Protein AF-A0A4P6FTS7-F1 (afdb_monomer)

Mean predicted aligned error: 6.46 Å

Radius of gyration: 21.35 Å; Cα contacts (8 Å, |Δi|>4): 551; chains: 1; bounding box: 48×59×61 Å

Secondary structure (DSSP, 8-state):
--TTHHHHHTTTTS-PPPPSSSHHHHHHTT---S-EEEEE-SSHHHHHHHHHHHHTT---SEEEEEE-S-S-HHHHHHHHHHHHHHGGGT--EEEEE---SS-S-SSHHHHHHHHT---GGGGTS-HHHIIIIIHHHHHHHH-B--BTTBPPB---HHHHHHHHTT--EEEEE---SSTTGGG----SB-SSEEEE-HHHHTT--HHHHHHHHHHTTPPPPPP---TT-TT--HHHHHHHHHH-HHHHHHHHHHHHHHGGG-SS-SSTT-S-BTTTTB-S-HHHHHHHTTSEEE-TTSTTSEEE---SSPPPSSTTSHHHHHHHHHHHHHHH-

Foldseek 3Di:
DQLPVLLVVVCVPPPQDAQPDCVLVCLLVVVDPAAAEEQALLALLSLLLQLVSVSSVHHHNAYEYFAQVFKDPLSVVVQVVSQVLCVVVVYHYDYFFQFDQDDPDGHPLVVLVVVLAADQVLLVHCCCCVRRRVVRVVCLQCWDPDHRRGHTHPHDVSLVVCVVVQHAHEYEDRFALDPVRVVVDDPCADSHYGYDHVNNSSNGHSVSSCVSCVVSVHHRGFDRDGLLALPDDPLLLLLCCAPPVVSSVSSLLSFVSNCVVDDQAPTSVRAQDPVPRQGSHPVVNCVVVQQWDADCVDPSRIDGDHDPDRADNPNPHVSNVVVVVVVVVVVVD

Structure (mmCIF, N/CA/C/O backbone):
data_AF-A0A4P6FTS7-F1
#
_entry.id   AF-A0A4P6FTS7-F1
#
loop_
_atom_site.group_PDB
_atom_site.id
_atom_site.type_symbol
_atom_site.label_atom_id
_atom_site.label_alt_id
_atom_site.label_comp_id
_atom_site.label_asym_id
_atom_site.label_entity_id
_atom_site.label_seq_id
_atom_site.pdbx_PDB_ins_code
_atom_site.Cartn_x
_atom_site.Cartn_y
_atom_site.Cartn_z
_atom_site.occupancy
_atom_site.B_iso_or_equiv
_atom_site.auth_seq_id
_atom_site.auth_comp_id
_atom_site.auth_asym_id
_atom_site.auth_atom_id
_atom_site.pdbx_PDB_model_num
ATOM 1 N N . MET A 1 1 ? -22.024 -22.139 11.337 1.00 41.31 1 MET A N 1
ATOM 2 C CA . MET A 1 1 ? -20.696 -22.289 11.974 1.00 41.31 1 MET A CA 1
ATOM 3 C C . MET A 1 1 ? -20.505 -21.089 12.878 1.00 41.31 1 MET A C 1
ATOM 5 O O . MET A 1 1 ? -20.754 -19.983 12.413 1.00 41.31 1 MET A O 1
ATOM 9 N N . SER A 1 2 ? -20.214 -21.283 14.165 1.00 38.50 2 SER A N 1
ATOM 10 C CA . SER A 1 2 ? -20.105 -20.152 15.094 1.00 38.50 2 SER A CA 1
ATOM 11 C C . SER A 1 2 ? -18.893 -19.286 14.717 1.00 38.50 2 SER A C 1
ATOM 13 O O . SER A 1 2 ? -17.864 -19.824 14.311 1.00 38.50 2 SER A O 1
ATOM 15 N N . GLN A 1 3 ? -18.998 -17.956 14.829 1.00 45.91 3 GLN A N 1
ATOM 16 C CA . GLN A 1 3 ? -17.922 -17.003 14.484 1.00 45.91 3 GLN A CA 1
ATOM 17 C C . GLN A 1 3 ? -16.594 -17.274 15.226 1.00 45.91 3 GLN A C 1
ATOM 19 O O . GLN A 1 3 ? -15.536 -16.836 14.787 1.00 45.91 3 GLN A O 1
ATOM 24 N N . LEU A 1 4 ? -16.639 -18.041 16.320 1.00 44.50 4 LEU A N 1
ATOM 25 C CA . LEU A 1 4 ? -15.491 -18.432 17.139 1.00 44.50 4 LEU A CA 1
ATOM 26 C C . LEU A 1 4 ? -14.761 -19.697 16.644 1.00 44.50 4 LEU A C 1
ATOM 28 O O . LEU A 1 4 ? -13.616 -19.915 17.040 1.00 44.50 4 LEU A O 1
ATOM 32 N N . ASP A 1 5 ? -15.364 -20.523 15.778 1.00 46.59 5 ASP A N 1
ATOM 33 C CA . ASP A 1 5 ? -14.750 -21.790 15.332 1.00 46.59 5 ASP A CA 1
ATOM 34 C C . ASP A 1 5 ? -13.610 -21.601 14.319 1.00 46.59 5 ASP A C 1
ATOM 36 O O . ASP A 1 5 ? -12.718 -22.448 14.229 1.00 46.59 5 ASP A O 1
ATOM 40 N N . ILE A 1 6 ? -13.575 -20.474 13.597 1.00 49.47 6 ILE A N 1
ATOM 41 C CA . ILE A 1 6 ? -12.500 -20.179 12.632 1.00 49.47 6 ILE A CA 1
ATOM 42 C C . ILE A 1 6 ? -11.148 -20.058 13.352 1.00 49.47 6 ILE A C 1
ATOM 44 O O . ILE A 1 6 ? -1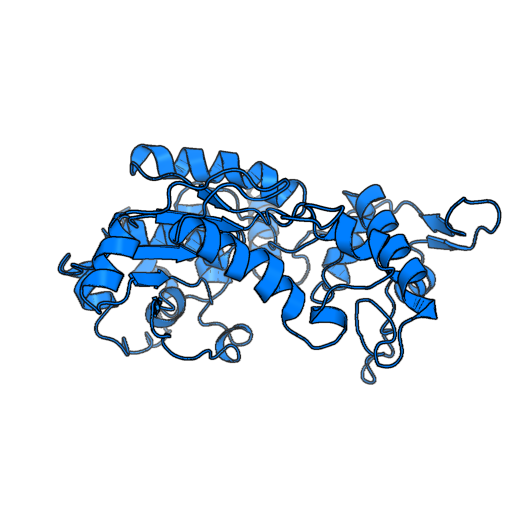0.146 -20.562 12.850 1.00 49.47 6 ILE A O 1
ATOM 48 N N . PHE A 1 7 ? -11.135 -19.492 14.566 1.00 50.44 7 PHE A N 1
ATOM 49 C CA . PHE A 1 7 ? -9.928 -19.369 15.389 1.00 50.44 7 PHE A CA 1
ATOM 50 C C . PHE A 1 7 ? -9.418 -20.709 15.936 1.00 50.44 7 PHE A C 1
ATOM 52 O O . PHE A 1 7 ? -8.233 -20.820 16.236 1.00 50.44 7 PHE A O 1
ATOM 59 N N . LYS A 1 8 ? -10.280 -21.727 16.076 1.00 45.59 8 LYS A N 1
ATOM 60 C CA . LYS A 1 8 ? -9.875 -23.045 16.593 1.00 45.59 8 LYS A CA 1
ATOM 61 C C . LYS A 1 8 ? -9.149 -23.870 15.534 1.00 45.59 8 LYS A C 1
ATOM 63 O O . LYS A 1 8 ? -8.064 -24.370 15.809 1.00 45.59 8 LYS A O 1
ATOM 68 N N . SER A 1 9 ? -9.696 -23.959 14.318 1.00 42.78 9 SER A N 1
ATOM 69 C CA . SER A 1 9 ? -9.134 -24.842 13.277 1.00 42.78 9 SER A CA 1
ATOM 70 C C . SER A 1 9 ? -7.755 -24.406 12.757 1.00 42.78 9 SER A C 1
ATOM 72 O O . SER A 1 9 ? -6.961 -25.251 12.360 1.00 42.78 9 SER A O 1
ATOM 74 N N . SER A 1 10 ? -7.428 -23.106 12.792 1.00 46.41 10 SER A N 1
ATOM 75 C CA . SER A 1 10 ? -6.105 -22.603 12.385 1.00 46.41 10 SER A CA 1
ATOM 76 C C . SER A 1 10 ? -5.044 -22.701 13.490 1.00 46.41 10 SER A C 1
ATOM 78 O O . SER A 1 10 ? -3.856 -22.530 13.215 1.00 46.41 10 SER A O 1
ATOM 80 N N . GLN A 1 11 ? -5.453 -22.951 14.741 1.00 49.38 11 GLN A N 1
ATOM 81 C CA . GLN A 1 11 ? -4.562 -23.017 15.905 1.00 49.38 11 GLN A CA 1
ATOM 82 C C . GLN A 1 11 ? -4.278 -24.437 16.409 1.00 49.38 11 GLN A C 1
ATOM 84 O O . GLN A 1 11 ? -3.395 -24.603 17.253 1.00 49.38 11 GLN A O 1
ATOM 89 N N . GLU A 1 12 ? -4.952 -25.471 15.895 1.00 42.06 12 GLU A N 1
ATOM 90 C CA . GLU A 1 12 ? -4.647 -26.861 16.253 1.00 42.06 12 GLU A CA 1
ATOM 91 C C . GLU A 1 12 ? -3.170 -27.187 15.943 1.00 42.06 12 GLU A C 1
ATOM 93 O O . GLU A 1 12 ? -2.734 -27.233 14.794 1.00 42.06 12 GLU A O 1
ATOM 98 N N . GLY A 1 13 ? -2.369 -27.355 17.002 1.00 44.22 13 GLY A N 1
ATOM 99 C CA . GLY A 1 13 ? -0.935 -27.668 16.932 1.00 44.22 13 GLY A CA 1
ATOM 100 C C . GLY A 1 13 ? 0.025 -26.469 16.932 1.00 44.22 13 GLY A C 1
ATOM 101 O O . GLY A 1 13 ? 1.240 -26.675 16.938 1.00 44.22 13 GLY A O 1
ATOM 102 N N . ARG A 1 14 ? -0.465 -25.221 16.968 1.00 52.81 14 ARG A N 1
ATOM 103 C CA . ARG A 1 14 ? 0.374 -24.010 17.025 1.00 52.81 14 ARG A CA 1
ATOM 104 C C . ARG A 1 14 ? 0.200 -23.324 18.377 1.00 52.81 14 ARG A C 1
ATOM 106 O O . ARG A 1 14 ? -0.899 -22.921 18.734 1.00 52.81 14 ARG A O 1
ATOM 113 N N . ALA A 1 15 ? 1.287 -23.170 19.135 1.00 44.22 15 ALA A N 1
ATOM 114 C CA . ALA A 1 15 ? 1.249 -22.400 20.375 1.00 44.22 15 ALA A CA 1
ATOM 115 C C . ALA A 1 15 ? 0.809 -20.961 20.060 1.00 44.22 15 ALA A C 1
ATOM 117 O O . ALA A 1 15 ? 1.544 -20.225 19.394 1.00 44.22 15 ALA A O 1
ATOM 118 N N . ALA A 1 16 ? -0.383 -20.569 20.523 1.00 48.62 16 ALA A N 1
ATOM 119 C CA . ALA A 1 16 ? -0.809 -19.179 20.497 1.00 48.62 16 ALA A CA 1
ATOM 120 C C . ALA A 1 16 ? 0.284 -18.341 21.172 1.00 48.62 16 ALA A C 1
ATOM 122 O O . ALA A 1 16 ? 0.714 -18.644 22.290 1.00 48.62 16 ALA A O 1
ATOM 123 N N . ALA A 1 17 ? 0.791 -17.321 20.479 1.00 52.03 17 ALA A N 1
ATOM 124 C CA . ALA A 1 17 ? 1.703 -16.387 21.115 1.00 52.03 17 ALA A CA 1
ATOM 125 C C . ALA A 1 17 ? 0.945 -15.737 22.279 1.00 52.03 17 ALA A C 1
ATOM 127 O O . ALA A 1 17 ? -0.131 -15.185 22.068 1.00 52.03 17 ALA A O 1
ATOM 128 N N . ALA A 1 18 ? 1.476 -15.830 23.501 1.00 47.75 18 ALA A N 1
ATOM 129 C CA . ALA A 1 18 ? 0.830 -15.218 24.657 1.00 47.75 18 ALA A CA 1
ATOM 130 C C . ALA A 1 18 ? 0.571 -13.723 24.366 1.00 47.75 18 ALA A C 1
ATOM 132 O O . ALA A 1 18 ? 1.507 -13.041 23.920 1.00 47.75 18 ALA A O 1
ATOM 133 N N . PRO A 1 19 ? -0.661 -13.215 24.572 1.00 53.59 19 PRO A N 1
ATOM 134 C CA . PRO A 1 19 ? -0.985 -11.818 24.314 1.00 53.59 19 PRO A CA 1
ATOM 135 C C . PRO A 1 19 ? -0.068 -10.940 25.167 1.00 53.59 19 PRO A C 1
ATOM 137 O O . PRO A 1 19 ? -0.047 -11.030 26.392 1.00 53.59 19 PRO A O 1
ATOM 140 N N . ARG A 1 20 ? 0.765 -10.129 24.510 1.00 56.69 20 ARG A N 1
ATOM 141 C CA . ARG A 1 20 ? 1.849 -9.391 25.182 1.00 56.69 20 ARG A CA 1
ATOM 142 C C . ARG A 1 20 ? 1.387 -8.090 25.843 1.00 56.69 20 ARG A C 1
ATOM 144 O O . ARG A 1 20 ? 2.190 -7.447 26.509 1.00 56.69 20 ARG A O 1
ATOM 151 N N . THR A 1 21 ? 0.144 -7.677 25.614 1.00 64.81 21 THR A N 1
ATOM 152 C CA . THR A 1 21 ? -0.290 -6.279 25.773 1.00 64.81 21 THR A CA 1
ATOM 153 C C . THR A 1 21 ? -1.601 -6.120 26.549 1.00 64.81 21 THR A C 1
ATOM 155 O O . THR A 1 21 ? -2.003 -4.988 26.792 1.00 64.81 21 THR A O 1
ATOM 158 N N . GLY A 1 22 ? -2.299 -7.211 26.908 1.00 74.50 22 GLY A N 1
ATOM 159 C CA . GLY A 1 22 ? -3.662 -7.164 27.477 1.00 74.50 22 GLY A CA 1
ATOM 160 C C . GLY A 1 22 ? -4.720 -6.593 26.518 1.00 74.50 22 GLY A C 1
ATOM 161 O O . GLY A 1 22 ? -5.899 -6.510 26.852 1.00 74.50 22 GLY A O 1
ATOM 162 N N . PHE A 1 23 ? -4.312 -6.215 25.304 1.00 80.81 23 PHE A N 1
ATOM 163 C CA . PHE A 1 23 ? -5.149 -5.522 24.339 1.00 80.81 23 PHE A CA 1
ATOM 164 C C . PHE A 1 23 ? -6.205 -6.448 23.742 1.00 80.81 23 PHE A C 1
ATOM 166 O O . PHE A 1 23 ? -7.373 -6.085 23.643 1.00 80.81 23 PHE A O 1
ATOM 173 N N . LEU A 1 24 ? -5.807 -7.677 23.404 1.00 81.31 24 LEU A N 1
ATOM 174 C CA . LEU A 1 24 ? -6.730 -8.722 22.980 1.00 81.31 24 LEU A CA 1
ATOM 175 C C . LEU A 1 24 ? -7.813 -9.000 24.031 1.00 81.31 24 LEU A C 1
ATOM 177 O O . LEU A 1 24 ? -8.966 -9.222 23.666 1.00 81.31 24 LEU A O 1
ATOM 181 N N . ASP A 1 25 ? -7.459 -8.964 25.317 1.00 83.25 25 ASP A N 1
ATOM 182 C CA . ASP A 1 25 ? -8.420 -9.155 26.403 1.00 83.25 25 ASP A CA 1
ATOM 183 C C . ASP A 1 25 ? -9.370 -7.958 26.499 1.00 83.25 25 ASP A C 1
ATOM 185 O O . ASP A 1 25 ? -10.578 -8.155 26.589 1.00 83.25 25 ASP A O 1
ATOM 189 N N . ALA A 1 26 ? -8.857 -6.729 26.369 1.00 84.56 26 ALA A N 1
ATOM 190 C CA . ALA A 1 26 ? -9.678 -5.519 26.344 1.00 84.56 26 ALA A CA 1
ATOM 191 C C . ALA A 1 26 ? -10.649 -5.471 25.149 1.00 84.56 26 ALA A C 1
ATOM 193 O O . ALA A 1 26 ? -11.801 -5.074 25.316 1.00 84.56 26 ALA A O 1
ATOM 194 N N . ILE A 1 27 ? -10.216 -5.916 23.961 1.00 85.25 27 ILE A N 1
ATOM 195 C CA . ILE A 1 27 ? -11.084 -6.088 22.783 1.00 85.25 27 ILE A CA 1
ATOM 196 C C . ILE A 1 27 ? -12.207 -7.074 23.114 1.00 85.25 27 ILE A C 1
ATOM 198 O O . ILE A 1 27 ? -13.380 -6.743 22.975 1.00 85.25 27 ILE A O 1
ATOM 202 N N . LYS A 1 28 ? -11.855 -8.281 23.577 1.00 82.44 28 LYS A N 1
ATOM 203 C CA . LYS A 1 28 ? -12.828 -9.351 23.851 1.00 82.44 28 LYS A CA 1
ATOM 204 C C . LYS A 1 28 ? -13.804 -8.993 24.969 1.00 82.44 28 LYS A C 1
ATOM 206 O O . LYS A 1 28 ? -14.954 -9.414 24.927 1.00 82.44 28 LYS A O 1
ATOM 211 N N . ALA A 1 29 ? -13.341 -8.245 25.967 1.00 85.25 29 ALA A N 1
ATOM 212 C CA . ALA A 1 29 ? -14.158 -7.773 27.076 1.00 85.25 29 ALA A CA 1
ATOM 213 C C . ALA A 1 29 ? -14.979 -6.517 26.727 1.00 85.25 29 ALA A C 1
ATOM 215 O O . ALA A 1 29 ? -15.806 -6.100 27.535 1.00 85.25 29 ALA A O 1
ATOM 216 N N . GLY A 1 30 ? -14.755 -5.899 25.559 1.00 82.56 30 GLY A N 1
ATOM 217 C CA . GLY A 1 30 ? -15.404 -4.645 25.171 1.00 82.56 30 GLY A CA 1
ATOM 218 C C . GLY A 1 30 ? -15.007 -3.454 26.049 1.00 82.56 30 GLY A C 1
ATOM 219 O O . GLY A 1 30 ? -15.762 -2.494 26.161 1.00 82.56 30 GLY A O 1
ATOM 220 N N . THR A 1 31 ? -13.843 -3.511 26.701 1.00 84.75 31 THR A N 1
ATOM 221 C CA . THR A 1 31 ? -13.377 -2.489 27.655 1.00 84.75 31 THR A CA 1
ATOM 222 C C . THR A 1 31 ? -12.406 -1.490 27.033 1.00 84.75 31 THR A C 1
ATOM 224 O O . THR A 1 31 ? -11.777 -0.716 27.750 1.00 84.75 31 THR A O 1
ATOM 227 N N . LEU A 1 32 ? -12.216 -1.532 25.714 1.00 85.12 32 LEU A N 1
ATOM 228 C CA . LEU A 1 32 ? -11.342 -0.600 25.022 1.00 85.12 32 LEU A CA 1
ATOM 229 C C . LEU A 1 32 ? -12.041 0.757 24.849 1.00 85.12 32 LEU A C 1
ATOM 231 O O . LEU A 1 32 ? -12.944 0.903 24.031 1.00 85.12 32 LEU A O 1
ATOM 235 N N . ASP A 1 33 ? -11.595 1.751 25.610 1.00 86.06 33 ASP A N 1
ATOM 236 C CA . ASP A 1 33 ? -12.227 3.068 25.771 1.00 86.06 33 ASP A CA 1
ATOM 237 C C . ASP A 1 33 ? -11.621 4.183 24.900 1.00 86.06 33 ASP A C 1
ATOM 239 O O . ASP A 1 33 ? -12.134 5.303 24.856 1.00 86.06 33 ASP A O 1
ATOM 243 N N . ARG A 1 34 ? -10.542 3.888 24.168 1.00 91.38 34 ARG A N 1
ATOM 244 C CA . ARG A 1 34 ? -9.844 4.852 23.304 1.00 91.38 34 ARG A CA 1
ATOM 245 C C . ARG A 1 34 ? -10.249 4.719 21.836 1.00 91.38 34 ARG A C 1
ATOM 247 O O . ARG A 1 34 ? -10.505 3.606 21.370 1.00 91.38 34 ARG A O 1
ATOM 254 N N . PRO A 1 35 ? -10.218 5.820 21.056 1.00 96.38 35 PRO A N 1
ATOM 255 C CA . PRO A 1 35 ? -10.451 5.756 19.621 1.00 96.38 35 PRO A CA 1
ATOM 256 C C . PRO A 1 35 ? -9.481 4.791 18.947 1.00 96.38 35 PRO A C 1
ATOM 258 O O . PRO A 1 35 ? -8.275 4.784 19.219 1.00 96.38 35 PRO A O 1
ATOM 261 N N . THR A 1 36 ? -10.019 4.001 18.027 1.00 96.94 36 THR A N 1
ATOM 262 C CA . THR A 1 36 ? -9.258 2.984 17.307 1.00 96.94 36 THR A CA 1
ATOM 263 C C . THR A 1 36 ? -9.217 3.289 15.823 1.00 96.94 36 THR A C 1
ATOM 265 O O . THR A 1 36 ? -10.221 3.671 15.228 1.00 96.94 36 THR A O 1
ATOM 268 N N . MET A 1 37 ? -8.055 3.099 15.208 1.00 97.06 37 MET A N 1
ATOM 269 C CA . MET A 1 37 ? -7.892 3.223 13.770 1.00 97.06 37 MET A CA 1
ATOM 270 C C . MET A 1 37 ? -7.249 1.986 13.158 1.00 97.06 37 MET A C 1
ATOM 272 O O . MET A 1 37 ? -6.328 1.392 13.720 1.00 97.06 37 MET A O 1
ATOM 276 N N . VAL A 1 38 ? -7.675 1.654 11.947 1.00 98.06 38 VAL A N 1
ATOM 277 C CA . VAL A 1 38 ? -7.013 0.667 11.095 1.00 98.06 38 VAL A CA 1
ATOM 278 C C . VAL A 1 38 ? -6.174 1.393 10.051 1.00 98.06 38 VAL A C 1
ATOM 280 O O . VAL A 1 38 ? -6.681 2.223 9.296 1.00 98.06 38 VAL A O 1
ATOM 283 N N . SER A 1 39 ? -4.889 1.040 9.966 1.00 96.38 39 SER A N 1
ATOM 284 C CA . SER A 1 39 ? -4.046 1.382 8.818 1.00 96.38 39 SER A CA 1
ATOM 285 C C . SER A 1 39 ? -4.226 0.319 7.732 1.00 96.38 39 SER A C 1
ATOM 287 O O . SER A 1 39 ? -3.546 -0.710 7.745 1.00 96.38 39 SER A O 1
ATOM 289 N N . LEU A 1 40 ? -5.142 0.559 6.795 1.00 97.19 40 LEU A N 1
ATOM 290 C CA . LEU A 1 40 ? -5.532 -0.401 5.767 1.00 97.19 40 LEU A CA 1
ATOM 291 C C . LEU A 1 40 ? -4.634 -0.266 4.533 1.00 97.19 40 LEU A C 1
ATOM 293 O O . LEU A 1 40 ? -4.530 0.799 3.933 1.00 97.19 40 LEU A O 1
ATOM 297 N N . GLY A 1 41 ? -3.974 -1.359 4.148 1.00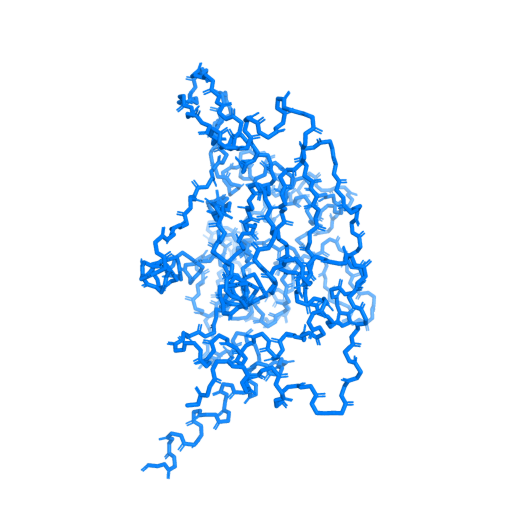 94.38 41 GLY A N 1
ATOM 298 C CA . GLY A 1 41 ? -3.195 -1.430 2.912 1.00 94.38 41 GLY A CA 1
ATOM 299 C C . GLY A 1 41 ? -3.983 -1.983 1.727 1.00 94.38 41 GLY A C 1
ATOM 300 O O . GLY A 1 41 ? -3.522 -1.823 0.606 1.00 94.38 41 GLY A O 1
ATOM 301 N N . LEU A 1 42 ? -5.134 -2.625 1.977 1.00 95.38 42 LEU A N 1
ATOM 302 C CA . LEU A 1 42 ? -5.913 -3.435 1.020 1.00 95.38 42 LEU A CA 1
ATOM 303 C C . LEU A 1 42 ? -5.179 -4.680 0.503 1.00 95.38 42 LEU A C 1
ATOM 305 O O . LEU A 1 42 ? -5.572 -5.283 -0.487 1.00 95.38 42 LEU A O 1
ATOM 309 N N . GLY A 1 43 ? -4.107 -5.082 1.182 1.00 94.19 43 GLY A N 1
ATOM 310 C CA . GLY A 1 43 ? -3.497 -6.394 1.008 1.00 94.19 43 GLY A CA 1
ATOM 311 C C . GLY A 1 43 ? -4.055 -7.396 2.016 1.00 94.19 43 GLY A C 1
ATOM 312 O O . GLY A 1 43 ? -4.676 -7.001 3.008 1.00 94.19 43 GLY A O 1
ATOM 313 N N . VAL A 1 44 ? -3.752 -8.675 1.778 1.00 94.31 44 VAL A N 1
ATOM 314 C CA . VAL A 1 44 ? -4.187 -9.842 2.574 1.00 94.31 44 VAL A CA 1
ATOM 315 C C . VAL A 1 44 ? -4.145 -9.567 4.078 1.00 94.31 44 VAL A C 1
ATOM 317 O O . VAL A 1 44 ? -5.166 -9.637 4.750 1.00 94.31 44 VAL A O 1
ATOM 320 N N . ASP A 1 45 ? -2.989 -9.163 4.595 1.00 94.50 45 ASP A N 1
ATOM 321 C CA . ASP A 1 45 ? -2.766 -9.053 6.038 1.00 94.50 45 ASP A CA 1
ATOM 322 C C . ASP A 1 45 ? -3.633 -7.938 6.654 1.00 94.50 45 ASP A C 1
ATOM 324 O O . ASP A 1 45 ? -4.339 -8.137 7.638 1.00 94.50 45 ASP A O 1
ATOM 328 N N . SER A 1 46 ? -3.664 -6.753 6.038 1.00 96.62 46 SER A N 1
ATOM 329 C CA . SER A 1 46 ? -4.465 -5.638 6.558 1.00 96.62 46 SER A CA 1
ATOM 330 C C . SER A 1 46 ? -5.975 -5.880 6.480 1.00 96.62 46 SER A C 1
ATOM 332 O O . SER A 1 46 ? -6.686 -5.468 7.389 1.00 96.62 46 SER A O 1
ATOM 334 N N . VAL A 1 47 ? -6.453 -6.569 5.438 1.00 98.12 47 VAL A N 1
ATOM 335 C CA . VAL A 1 47 ? -7.876 -6.912 5.277 1.00 98.12 47 VAL A CA 1
ATOM 336 C C . VAL A 1 47 ? -8.277 -7.975 6.299 1.00 98.12 47 VAL A C 1
ATOM 338 O O . VAL A 1 47 ? -9.251 -7.789 7.025 1.00 98.12 47 VAL A O 1
ATOM 341 N N . ALA A 1 48 ? -7.489 -9.048 6.425 1.00 97.38 48 ALA A N 1
ATOM 342 C CA . ALA A 1 48 ? -7.728 -10.097 7.413 1.00 97.38 48 ALA A CA 1
ATOM 343 C C . ALA A 1 48 ? -7.712 -9.550 8.845 1.00 97.38 48 ALA A C 1
ATOM 345 O O . ALA A 1 48 ? -8.563 -9.914 9.650 1.00 97.38 48 ALA A O 1
ATOM 346 N N . MET A 1 49 ? -6.793 -8.631 9.157 1.00 97.31 49 MET A N 1
ATOM 347 C CA . MET A 1 49 ? -6.751 -7.967 10.459 1.00 97.31 49 MET A CA 1
ATOM 348 C C . MET A 1 49 ? -8.045 -7.200 10.758 1.00 97.31 49 MET A C 1
ATOM 350 O O . MET A 1 49 ? -8.553 -7.291 11.873 1.00 97.31 49 MET A O 1
ATOM 354 N N . THR A 1 50 ? -8.582 -6.450 9.791 1.00 98.31 50 THR A N 1
ATOM 355 C CA . THR A 1 50 ? -9.848 -5.720 9.959 1.00 98.31 50 THR A CA 1
ATOM 356 C C . THR A 1 50 ? -11.021 -6.671 10.176 1.00 98.31 50 THR A C 1
ATOM 358 O O . THR A 1 50 ? -11.828 -6.438 11.073 1.00 98.31 50 THR A O 1
ATOM 361 N N . ILE A 1 51 ? -11.085 -7.765 9.409 1.00 98.19 51 ILE A N 1
ATOM 362 C CA . ILE A 1 51 ? -12.109 -8.804 9.578 1.00 98.19 51 ILE A CA 1
ATOM 363 C C . ILE A 1 51 ? -12.011 -9.426 10.975 1.00 98.19 51 ILE A C 1
ATOM 365 O O . ILE A 1 51 ? -13.017 -9.512 11.674 1.00 98.19 51 ILE A O 1
ATOM 369 N N . ALA A 1 52 ? -10.805 -9.810 11.405 1.00 96.44 52 ALA A N 1
ATOM 370 C CA . ALA A 1 52 ? -10.576 -10.406 12.717 1.00 96.44 52 ALA A CA 1
ATOM 371 C C . ALA A 1 52 ? -10.993 -9.458 13.849 1.00 96.44 52 ALA A C 1
ATOM 373 O O . ALA A 1 52 ? -11.634 -9.889 14.800 1.00 96.44 52 ALA A O 1
ATOM 374 N N . LEU A 1 53 ? -10.663 -8.168 13.734 1.00 95.94 53 LEU A N 1
ATOM 375 C CA . LEU A 1 53 ? -11.031 -7.152 14.718 1.00 95.94 53 LEU A CA 1
ATOM 376 C C . LEU A 1 53 ? -12.558 -7.054 14.892 1.00 95.94 53 LEU A C 1
ATOM 378 O O . LEU A 1 53 ? -13.049 -7.122 16.018 1.00 95.94 53 LEU A O 1
ATOM 382 N N . ILE A 1 54 ? -13.301 -6.986 13.781 1.00 96.06 54 ILE A N 1
ATOM 383 C CA . ILE A 1 54 ? -14.771 -6.918 13.785 1.00 96.06 54 ILE A CA 1
ATOM 384 C C . ILE A 1 54 ? -15.391 -8.224 14.302 1.00 96.06 54 ILE A C 1
ATOM 386 O O . ILE A 1 54 ? -16.323 -8.185 15.101 1.00 96.06 54 ILE A O 1
ATOM 390 N N . GLN A 1 55 ? -14.858 -9.386 13.911 1.00 93.94 55 GLN A N 1
ATOM 391 C CA . GLN A 1 55 ? -15.335 -10.688 14.399 1.00 93.94 55 GLN A CA 1
ATOM 392 C C . GLN A 1 55 ? -15.054 -10.920 15.891 1.00 93.94 55 GLN A C 1
ATOM 394 O O . GLN A 1 55 ? -15.773 -11.681 16.534 1.00 93.94 55 GLN A O 1
ATOM 399 N N . LEU A 1 56 ? -14.047 -10.249 16.457 1.00 92.25 56 LEU A N 1
ATOM 400 C CA . LEU A 1 56 ? -13.796 -10.210 17.901 1.00 92.25 56 LEU A CA 1
ATOM 401 C C . LEU A 1 56 ? -14.731 -9.243 18.649 1.00 92.25 56 LEU A C 1
ATOM 403 O O . LEU A 1 56 ? -14.587 -9.085 19.858 1.00 92.25 56 LEU A O 1
ATOM 407 N N . GLY A 1 57 ? -15.684 -8.617 17.952 1.00 91.00 57 GLY A N 1
ATOM 408 C CA . GLY A 1 57 ? -16.690 -7.733 18.537 1.00 91.00 57 GLY A CA 1
ATOM 409 C C . GLY A 1 57 ? -16.280 -6.264 18.609 1.00 91.00 57 GLY A C 1
ATOM 410 O O . GLY A 1 57 ? -17.008 -5.472 19.200 1.00 91.00 57 GLY A O 1
ATOM 411 N N . HIS A 1 58 ? -15.151 -5.872 18.005 1.00 94.56 58 HIS A N 1
ATOM 412 C CA . HIS A 1 58 ? -14.681 -4.487 18.033 1.00 94.56 58 HIS A CA 1
ATOM 413 C C . HIS A 1 58 ? -14.751 -3.842 16.651 1.00 94.56 58 HIS A C 1
ATOM 415 O O . HIS A 1 58 ? -14.022 -4.210 15.732 1.00 94.56 58 HIS A O 1
ATOM 421 N N . ILE A 1 59 ? -15.607 -2.835 16.499 1.00 96.38 59 ILE A N 1
ATOM 422 C CA . ILE A 1 59 ? -15.708 -2.057 15.260 1.00 96.38 59 ILE A CA 1
ATOM 423 C C . ILE A 1 59 ? -14.733 -0.876 15.366 1.00 96.38 59 ILE A C 1
ATOM 425 O O . ILE A 1 59 ? -14.840 -0.084 16.307 1.00 96.38 59 ILE A O 1
ATOM 429 N N . PRO A 1 60 ? -13.753 -0.737 14.452 1.00 96.56 60 PRO A N 1
ATOM 430 C CA . PRO A 1 60 ? -12.800 0.359 14.526 1.00 96.56 60 PRO A CA 1
ATOM 431 C C . PRO A 1 60 ? -13.492 1.706 14.313 1.00 96.56 60 PRO A C 1
ATOM 433 O O . PRO A 1 60 ? -14.350 1.849 13.447 1.00 96.56 60 PRO A O 1
ATOM 436 N N . SER A 1 61 ? -13.062 2.721 15.058 1.00 97.31 61 SER A N 1
ATOM 437 C CA . SER A 1 61 ? -13.625 4.073 14.967 1.00 97.31 61 SER A CA 1
ATOM 438 C C . SER A 1 61 ? -13.297 4.768 13.639 1.00 97.31 61 SER A C 1
ATOM 440 O O . SER A 1 61 ? -14.020 5.670 13.222 1.00 97.31 61 SER A O 1
ATOM 442 N N . ALA A 1 62 ? -12.197 4.379 12.988 1.00 97.81 62 ALA A N 1
ATOM 443 C CA . ALA A 1 62 ? -11.827 4.849 11.658 1.00 97.81 62 ALA A CA 1
ATOM 444 C C . ALA A 1 62 ? -10.974 3.821 10.898 1.00 97.81 62 ALA A C 1
ATOM 446 O O . ALA A 1 62 ? -10.158 3.100 11.479 1.00 97.81 62 ALA A O 1
ATOM 447 N N . ILE A 1 63 ? -11.100 3.790 9.574 1.00 98.56 63 ILE A N 1
ATOM 448 C CA . ILE A 1 63 ? -10.277 2.962 8.688 1.00 98.56 63 ILE A CA 1
ATOM 449 C C . ILE A 1 63 ? -9.660 3.880 7.641 1.00 98.56 63 ILE A C 1
ATOM 451 O O . ILE A 1 63 ? -10.384 4.576 6.940 1.00 98.56 63 ILE A O 1
ATOM 455 N N . TYR A 1 64 ? -8.333 3.880 7.519 1.00 98.44 64 TYR A N 1
ATOM 456 C CA . TYR A 1 64 ? -7.633 4.739 6.565 1.00 98.44 64 TYR A CA 1
ATOM 457 C C . TYR A 1 64 ? -6.846 3.927 5.546 1.00 98.44 64 TYR A C 1
ATOM 459 O O . TYR A 1 64 ? -5.974 3.137 5.917 1.00 98.44 64 TYR A O 1
ATOM 467 N N . PHE A 1 65 ? -7.100 4.191 4.266 1.00 98.25 65 PHE A N 1
ATOM 468 C CA . PHE A 1 65 ? -6.270 3.748 3.150 1.00 98.25 65 PHE A CA 1
ATOM 469 C C . PHE A 1 65 ? -5.492 4.939 2.588 1.00 98.25 65 PHE A C 1
ATOM 471 O O . PHE A 1 65 ? -6.062 5.997 2.336 1.00 98.25 65 PHE A O 1
ATOM 478 N N . ALA A 1 66 ? -4.184 4.778 2.393 1.00 97.50 66 ALA A N 1
ATOM 479 C CA . ALA A 1 66 ? -3.359 5.809 1.774 1.00 97.50 66 ALA A CA 1
ATOM 480 C C . ALA A 1 66 ? -3.257 5.595 0.263 1.00 97.50 66 ALA A C 1
ATOM 482 O O . ALA A 1 66 ? -2.491 4.737 -0.188 1.00 97.50 66 ALA A O 1
ATOM 483 N N . ASP A 1 67 ? -3.968 6.415 -0.508 1.00 97.50 67 ASP A N 1
ATOM 484 C CA . ASP A 1 67 ? -3.863 6.398 -1.959 1.00 97.50 67 ASP A CA 1
ATOM 485 C C . ASP A 1 67 ? -2.686 7.261 -2.432 1.00 97.50 67 ASP A C 1
ATOM 487 O O . ASP A 1 67 ? -2.677 8.492 -2.348 1.00 97.50 67 ASP A O 1
ATOM 491 N N . VAL A 1 68 ? -1.678 6.577 -2.965 1.00 95.94 68 VAL A N 1
ATOM 492 C CA . VAL A 1 68 ? -0.455 7.182 -3.504 1.00 95.94 68 VAL A CA 1
ATOM 493 C C . VAL A 1 68 ? -0.562 7.526 -4.997 1.00 95.94 68 VAL A C 1
ATOM 495 O O . VAL A 1 68 ? 0.400 8.031 -5.578 1.00 95.94 68 VAL A O 1
ATOM 498 N N . GLY A 1 69 ? -1.701 7.229 -5.629 1.00 96.25 69 GLY A N 1
ATOM 499 C CA . GLY A 1 69 ? -1.961 7.413 -7.059 1.00 96.25 69 GLY A CA 1
ATOM 500 C C . GLY A 1 69 ? -1.154 6.483 -7.966 1.00 96.25 69 GLY A C 1
ATOM 501 O O . GLY A 1 69 ? -0.859 6.840 -9.103 1.00 96.25 69 GLY A O 1
ATOM 502 N N . ALA A 1 70 ? -0.713 5.339 -7.439 1.00 96.50 70 ALA A N 1
ATOM 503 C CA . ALA A 1 70 ? 0.163 4.407 -8.148 1.00 96.50 70 ALA A CA 1
ATOM 504 C C . ALA A 1 70 ? -0.025 2.941 -7.730 1.00 96.50 70 ALA A C 1
ATOM 506 O O . ALA A 1 70 ? 0.836 2.110 -8.025 1.00 96.50 70 ALA A O 1
ATOM 507 N N . GLU A 1 71 ? -1.087 2.620 -6.985 1.00 95.38 71 GLU A N 1
ATOM 508 C CA . GLU A 1 71 ? -1.406 1.228 -6.657 1.00 95.38 71 GLU A CA 1
ATOM 509 C C . GLU A 1 71 ? -1.890 0.488 -7.920 1.00 95.38 71 GLU A C 1
ATOM 511 O O . GLU A 1 71 ? -2.120 1.087 -8.973 1.00 95.38 71 GLU A O 1
ATOM 516 N N . ARG A 1 72 ? -1.987 -0.840 -7.847 1.00 93.12 72 ARG A N 1
ATOM 517 C CA . ARG A 1 72 ? -2.494 -1.644 -8.966 1.00 93.12 72 ARG A CA 1
ATOM 518 C C . ARG A 1 72 ? -4.011 -1.460 -9.128 1.00 93.12 72 ARG A C 1
ATOM 520 O O . ARG A 1 72 ? -4.679 -1.230 -8.117 1.00 93.12 72 ARG A O 1
ATOM 527 N N . PRO A 1 73 ? -4.569 -1.622 -10.343 1.00 94.88 73 PRO A N 1
ATOM 528 C CA . PRO A 1 73 ? -6.013 -1.534 -10.568 1.00 94.88 73 PRO A CA 1
ATOM 529 C C . PRO A 1 73 ? -6.828 -2.441 -9.642 1.00 94.88 73 PRO A C 1
ATOM 531 O O . PRO A 1 73 ? -7.864 -2.025 -9.137 1.00 94.88 73 PRO A O 1
ATOM 534 N N . GLU A 1 74 ? -6.324 -3.636 -9.328 1.00 93.88 74 GLU A N 1
ATOM 535 C CA . GLU A 1 74 ? -6.985 -4.574 -8.416 1.00 93.88 74 GLU A CA 1
ATOM 536 C C . GLU A 1 74 ? -7.062 -4.049 -6.987 1.00 93.88 74 GLU A C 1
ATOM 538 O O . GLU A 1 74 ? -8.045 -4.310 -6.304 1.00 93.88 74 GLU A O 1
ATOM 543 N N . THR A 1 75 ? -6.061 -3.289 -6.530 1.00 94.31 75 THR A N 1
ATOM 544 C CA . THR A 1 75 ? -6.103 -2.647 -5.210 1.00 94.31 75 THR A CA 1
ATOM 545 C C . THR A 1 75 ? -7.253 -1.644 -5.150 1.00 94.31 75 THR A C 1
ATOM 547 O O . THR A 1 75 ? -7.987 -1.617 -4.167 1.00 94.31 75 THR A O 1
ATOM 550 N N . TYR A 1 76 ? -7.428 -0.840 -6.203 1.00 95.75 76 TYR A N 1
ATOM 551 C CA . TYR A 1 76 ? -8.512 0.138 -6.272 1.00 95.75 76 TYR A CA 1
ATOM 552 C C . TYR A 1 76 ? -9.877 -0.534 -6.407 1.00 95.75 76 TYR A C 1
ATOM 554 O O . TYR A 1 76 ? -10.786 -0.176 -5.672 1.00 95.75 76 TYR A O 1
ATOM 562 N N . ALA A 1 77 ? -10.012 -1.553 -7.257 1.00 95.75 77 ALA A N 1
ATOM 563 C CA . ALA A 1 77 ? -11.258 -2.312 -7.379 1.00 95.75 77 ALA A CA 1
ATOM 564 C C . ALA A 1 77 ? -11.657 -2.995 -6.056 1.00 95.75 77 ALA A C 1
ATOM 566 O O . ALA A 1 77 ? -12.838 -3.120 -5.739 1.00 95.75 77 ALA A O 1
ATOM 567 N N . TYR A 1 78 ? -10.674 -3.410 -5.251 1.00 96.88 78 TYR A N 1
ATOM 568 C CA . TYR A 1 78 ? -10.929 -4.026 -3.953 1.00 96.88 78 TYR A CA 1
ATOM 569 C C . TYR A 1 78 ? -11.447 -3.035 -2.893 1.00 96.88 78 TYR A C 1
ATOM 571 O O . TYR A 1 78 ? -12.027 -3.478 -1.902 1.00 96.88 78 TYR A O 1
ATOM 579 N N . LEU A 1 79 ? -11.283 -1.714 -3.078 1.00 96.38 79 LEU A N 1
ATOM 580 C CA . LEU A 1 79 ? -11.899 -0.714 -2.190 1.00 96.38 79 LEU A CA 1
ATOM 581 C C . LEU A 1 79 ? -13.414 -0.889 -2.142 1.00 96.38 79 LEU A C 1
ATOM 583 O O . LEU A 1 79 ? -13.975 -0.945 -1.052 1.00 96.38 79 LEU A O 1
ATOM 587 N N . ASP A 1 80 ? -14.055 -1.010 -3.304 1.00 96.38 80 ASP A N 1
ATOM 588 C CA . ASP A 1 80 ? -15.512 -1.119 -3.407 1.00 96.38 80 ASP A CA 1
ATOM 589 C C . ASP A 1 80 ? -16.003 -2.438 -2.810 1.00 96.38 80 ASP A C 1
ATOM 591 O O . ASP A 1 80 ? -16.934 -2.458 -2.005 1.00 96.38 80 ASP A O 1
ATOM 595 N N . VAL A 1 81 ? -15.305 -3.535 -3.127 1.00 97.88 81 VAL A N 1
ATOM 596 C CA . VAL A 1 81 ? -15.587 -4.866 -2.570 1.00 97.88 81 VAL A CA 1
ATOM 597 C C . VAL A 1 81 ? -15.525 -4.843 -1.045 1.00 97.88 81 VAL A C 1
ATOM 599 O O . VAL A 1 81 ? -16.413 -5.369 -0.376 1.00 97.88 81 VAL A O 1
ATOM 602 N N . PHE A 1 82 ? -14.479 -4.238 -0.479 1.00 98.31 82 PHE A N 1
ATOM 603 C CA . PHE A 1 82 ? -14.299 -4.248 0.965 1.00 98.31 82 PHE A CA 1
ATOM 604 C C . PHE A 1 82 ? -15.195 -3.232 1.679 1.00 98.31 82 PHE A C 1
ATOM 606 O O . PHE A 1 82 ? -15.699 -3.543 2.752 1.00 98.31 82 PHE A O 1
ATOM 613 N N . ASN A 1 83 ? -15.474 -2.068 1.084 1.00 98.19 83 ASN A N 1
ATOM 614 C CA . ASN A 1 83 ? -16.468 -1.131 1.615 1.00 98.19 83 ASN A CA 1
ATOM 615 C C . ASN A 1 83 ? -17.867 -1.758 1.678 1.00 98.19 83 ASN A C 1
ATOM 617 O O . ASN A 1 83 ? -18.533 -1.611 2.697 1.00 98.19 83 ASN A O 1
ATOM 621 N N . ALA A 1 84 ? -18.283 -2.512 0.654 1.00 98.19 84 ALA A N 1
ATOM 622 C CA . ALA A 1 84 ? -19.562 -3.225 0.675 1.00 98.19 84 ALA A CA 1
ATOM 623 C C . ALA A 1 84 ? -19.642 -4.254 1.818 1.00 98.19 84 ALA A C 1
ATOM 625 O O . ALA A 1 84 ? -20.692 -4.444 2.423 1.00 98.19 84 ALA A O 1
ATOM 626 N N . TRP A 1 85 ? -18.521 -4.896 2.159 1.00 98.25 85 TRP A N 1
ATOM 627 C CA . TRP A 1 85 ? -18.454 -5.791 3.317 1.00 98.25 85 TRP A CA 1
ATOM 628 C C . TRP A 1 85 ? -18.474 -5.044 4.660 1.00 98.25 85 TRP A C 1
ATOM 630 O O . TRP A 1 85 ? -18.991 -5.566 5.642 1.00 98.25 85 TRP A O 1
ATOM 640 N N . LEU A 1 86 ? -17.924 -3.827 4.720 1.00 98.44 86 LEU A N 1
ATOM 641 C CA . LEU A 1 86 ? -17.888 -2.999 5.930 1.00 98.44 86 LEU A CA 1
ATOM 642 C C . LEU A 1 86 ? -19.217 -2.277 6.215 1.00 98.44 86 LEU A C 1
ATOM 644 O O . LEU A 1 86 ? -19.504 -1.983 7.376 1.00 98.44 86 LEU A O 1
ATOM 648 N N . GLU A 1 87 ? -20.038 -2.024 5.193 1.00 97.75 87 GLU A N 1
ATOM 649 C CA . GLU A 1 87 ? -21.301 -1.280 5.299 1.00 97.75 87 GLU A CA 1
ATOM 650 C C . GLU A 1 87 ? -22.259 -1.832 6.378 1.00 97.75 87 GLU A C 1
ATOM 652 O O . GLU A 1 87 ? -22.692 -1.043 7.225 1.00 97.75 87 GLU A O 1
ATOM 657 N N . PRO A 1 88 ? -22.532 -3.153 6.474 1.00 97.81 88 PRO A N 1
ATOM 658 C CA . PRO A 1 88 ? -23.380 -3.705 7.536 1.00 97.81 88 PRO A CA 1
ATOM 659 C C . PRO A 1 88 ? -22.819 -3.507 8.953 1.00 97.81 88 PRO A C 1
ATOM 661 O O . PRO A 1 88 ? -23.555 -3.630 9.930 1.00 97.81 88 PRO A O 1
ATOM 664 N N . HIS A 1 89 ? -21.522 -3.209 9.078 1.00 97.06 89 HIS A N 1
ATOM 665 C CA . HIS A 1 89 ? -20.850 -2.912 10.342 1.00 97.06 89 HIS A CA 1
ATOM 666 C C . HIS A 1 89 ? -20.816 -1.408 10.663 1.00 97.06 89 HIS A C 1
ATOM 668 O O . HIS A 1 89 ? -20.269 -1.019 11.692 1.00 97.06 89 HIS A O 1
ATOM 674 N N . GLY A 1 90 ? -21.385 -0.548 9.811 1.00 97.12 90 GLY A N 1
ATOM 675 C CA . GLY A 1 90 ? -21.481 0.894 10.059 1.00 97.12 90 GLY A CA 1
ATOM 676 C C . GLY A 1 90 ? -20.144 1.640 9.993 1.00 97.12 90 GLY A C 1
ATOM 677 O O . GLY A 1 90 ? -20.018 2.724 10.560 1.00 97.12 90 GLY A O 1
ATOM 678 N N . VAL A 1 91 ? -19.142 1.075 9.315 1.00 96.75 91 VAL A N 1
ATOM 679 C CA . VAL A 1 91 ? -17.827 1.696 9.108 1.00 96.75 91 VAL A CA 1
ATOM 680 C C . VAL A 1 91 ? -17.484 1.706 7.620 1.00 96.75 91 VAL A C 1
ATOM 682 O O . VAL A 1 91 ? -17.945 0.866 6.858 1.00 96.75 91 VAL A O 1
ATOM 685 N N . GLN A 1 92 ? -16.674 2.670 7.194 1.00 97.25 92 GLN A N 1
ATOM 686 C CA . GLN A 1 92 ? -16.231 2.816 5.809 1.00 97.25 92 GLN A CA 1
ATOM 687 C C . GLN A 1 92 ? -14.752 3.198 5.754 1.00 97.25 92 GLN A C 1
ATOM 689 O O . GLN A 1 92 ? -14.173 3.662 6.740 1.00 97.25 92 GLN A O 1
ATOM 694 N N . ILE A 1 93 ? -14.140 3.005 4.591 1.00 98.44 93 ILE A N 1
ATOM 695 C CA . ILE A 1 93 ? -12.744 3.360 4.346 1.00 98.44 93 ILE A CA 1
ATOM 696 C C . ILE A 1 93 ? -12.641 4.847 4.000 1.00 98.44 93 ILE A C 1
ATOM 698 O O . ILE A 1 93 ? -13.172 5.299 2.988 1.00 98.44 93 ILE A O 1
ATOM 702 N N . THR A 1 94 ? -11.859 5.590 4.778 1.00 98.06 94 THR A N 1
ATOM 703 C CA . THR A 1 94 ? -11.422 6.944 4.430 1.00 98.06 94 THR A CA 1
ATOM 704 C C . THR A 1 94 ? -10.154 6.878 3.581 1.00 98.06 94 THR A C 1
ATOM 706 O O . THR A 1 94 ? -9.128 6.329 3.999 1.00 98.06 94 THR A O 1
ATOM 709 N N . VAL A 1 95 ? -10.200 7.462 2.383 1.00 97.75 95 VAL A N 1
ATOM 710 C CA . VAL A 1 95 ? -9.049 7.531 1.474 1.00 97.75 95 VAL A CA 1
ATOM 711 C C . VAL A 1 95 ? -8.244 8.798 1.750 1.00 97.75 95 VAL A C 1
ATOM 713 O O . VAL A 1 95 ? -8.658 9.900 1.406 1.00 97.75 95 VAL A O 1
ATOM 716 N N . ALA A 1 96 ? -7.059 8.636 2.333 1.00 97.44 96 ALA A N 1
ATOM 717 C CA . ALA A 1 96 ? -6.117 9.723 2.559 1.00 97.44 96 ALA A CA 1
ATOM 718 C C . ALA A 1 96 ? -5.159 9.861 1.369 1.00 97.44 96 ALA A C 1
ATOM 720 O O . ALA A 1 96 ? -4.575 8.876 0.910 1.00 97.44 96 ALA A O 1
ATOM 721 N N . ARG A 1 97 ? -4.939 11.093 0.898 1.00 96.31 97 ARG A N 1
ATOM 722 C CA . ARG A 1 97 ? -4.019 11.399 -0.210 1.00 96.31 97 ARG A CA 1
ATOM 723 C C . ARG A 1 97 ? -2.965 12.411 0.208 1.00 96.31 97 ARG A C 1
ATOM 725 O O . ARG A 1 97 ? -3.162 13.227 1.107 1.00 96.31 97 ARG A O 1
ATOM 732 N N . TYR A 1 98 ? -1.830 12.396 -0.483 1.00 95.19 98 TYR A N 1
ATOM 733 C CA . TYR A 1 98 ? -0.906 13.521 -0.413 1.00 95.19 98 TYR A CA 1
ATOM 734 C C . TYR A 1 98 ? -1.536 14.738 -1.095 1.00 95.19 98 TYR A C 1
ATOM 736 O O . TYR A 1 98 ? -1.860 14.694 -2.278 1.00 95.19 98 TYR A O 1
ATOM 744 N N . LEU A 1 99 ? -1.668 15.836 -0.351 1.00 93.69 99 LEU A N 1
ATOM 745 C CA . LEU A 1 99 ? -2.194 17.090 -0.876 1.00 93.69 99 LEU A CA 1
ATOM 746 C C . LEU A 1 99 ? -1.078 18.141 -0.936 1.00 93.69 99 LEU A C 1
ATOM 748 O O . LEU A 1 99 ? -0.652 18.655 0.110 1.00 93.69 99 LEU A O 1
ATOM 752 N N . PRO A 1 100 ? -0.560 18.457 -2.135 1.00 92.88 100 PRO A N 1
ATOM 753 C CA . PRO A 1 100 ? 0.545 19.387 -2.278 1.00 92.88 100 PRO A CA 1
ATOM 754 C C . PRO A 1 100 ? 0.110 20.818 -1.968 1.00 92.88 100 PRO A C 1
ATOM 756 O O . PRO A 1 100 ? -0.894 21.310 -2.469 1.00 92.88 100 PRO A O 1
ATOM 759 N N . THR A 1 101 ? 0.942 21.545 -1.224 1.00 93.69 101 THR A N 1
ATOM 760 C CA . THR A 1 101 ? 0.817 23.008 -1.144 1.00 93.69 101 THR A CA 1
ATOM 761 C C . THR A 1 101 ? 1.306 23.646 -2.448 1.00 93.69 101 THR A C 1
ATOM 763 O O . THR A 1 101 ? 0.582 24.410 -3.080 1.00 93.69 101 THR A O 1
ATOM 766 N N . ASN A 1 102 ? 2.530 23.285 -2.863 1.00 92.69 102 ASN A N 1
ATOM 767 C CA . ASN A 1 102 ? 3.248 23.899 -3.989 1.00 92.69 102 ASN A CA 1
ATOM 768 C C . ASN A 1 102 ? 3.763 22.886 -5.024 1.00 92.69 102 ASN A C 1
ATOM 770 O O . ASN A 1 102 ? 4.018 23.278 -6.159 1.00 92.69 102 ASN A O 1
ATOM 774 N N . ALA A 1 103 ? 3.933 21.606 -4.669 1.00 93.25 103 ALA A N 1
ATOM 775 C CA . ALA A 1 103 ? 4.529 20.610 -5.563 1.00 93.25 103 ALA A CA 1
ATOM 776 C C . ALA A 1 103 ? 3.642 20.351 -6.797 1.00 93.25 103 ALA A C 1
ATOM 778 O O . ALA A 1 103 ? 2.435 20.191 -6.634 1.00 93.25 103 ALA A O 1
ATOM 779 N N . PRO A 1 104 ? 4.197 20.296 -8.025 1.00 94.38 104 PRO A N 1
ATOM 780 C CA . PRO A 1 104 ? 3.440 20.160 -9.279 1.00 94.38 104 PRO A CA 1
ATOM 781 C C . PRO A 1 104 ? 2.883 18.751 -9.525 1.00 94.38 104 PRO A C 1
ATOM 783 O O . PRO A 1 104 ? 2.525 18.430 -10.649 1.00 94.38 104 PRO A O 1
ATOM 786 N N . TYR A 1 105 ? 2.840 17.920 -8.491 1.00 95.25 105 TYR A N 1
ATOM 787 C CA . TYR A 1 105 ? 2.383 16.544 -8.523 1.00 95.25 105 TYR A CA 1
ATOM 788 C C . TYR A 1 105 ? 1.613 16.254 -7.232 1.00 95.25 105 TYR A C 1
ATOM 790 O O . TYR A 1 105 ? 1.923 16.796 -6.168 1.00 95.25 105 TYR A O 1
ATOM 798 N N . ASP A 1 106 ? 0.647 15.359 -7.333 1.00 95.19 106 ASP A N 1
ATOM 799 C CA . ASP A 1 106 ? -0.207 14.856 -6.254 1.00 95.19 106 ASP A CA 1
ATOM 800 C C . ASP A 1 106 ? -0.250 13.315 -6.227 1.00 95.19 106 ASP A C 1
ATOM 802 O O . ASP A 1 106 ? -0.980 12.718 -5.438 1.00 95.19 106 ASP A O 1
ATOM 806 N N . THR A 1 107 ? 0.581 12.666 -7.050 1.00 97.06 107 THR A N 1
ATOM 807 C CA . THR A 1 107 ? 0.793 11.213 -7.090 1.00 97.06 107 THR A CA 1
ATOM 808 C C . THR A 1 107 ? 2.277 10.879 -7.002 1.00 97.06 107 THR A C 1
ATOM 810 O O . THR A 1 107 ? 3.137 11.665 -7.421 1.00 97.06 107 THR A O 1
ATOM 813 N N . LEU A 1 108 ? 2.591 9.694 -6.471 1.00 97.00 108 LEU A N 1
ATOM 814 C CA . LEU A 1 108 ? 3.970 9.224 -6.387 1.00 97.00 108 LEU A CA 1
ATOM 815 C C . LEU A 1 108 ? 4.568 9.078 -7.792 1.00 97.00 108 LEU A C 1
ATOM 817 O O . LEU A 1 108 ? 5.683 9.530 -8.014 1.00 97.00 108 LEU A O 1
ATOM 821 N N . THR A 1 109 ? 3.816 8.556 -8.764 1.00 97.31 109 THR A N 1
ATOM 822 C CA . THR A 1 109 ? 4.234 8.492 -10.177 1.00 97.31 109 THR A CA 1
ATOM 823 C C . THR A 1 109 ? 4.627 9.873 -10.715 1.00 97.31 109 THR A C 1
ATOM 825 O O . THR A 1 109 ? 5.696 10.030 -11.306 1.00 97.31 109 THR A O 1
ATOM 828 N N . GLY A 1 110 ? 3.809 10.900 -10.449 1.00 97.25 110 GLY A N 1
ATOM 829 C CA . GLY A 1 110 ? 4.093 12.280 -10.846 1.00 97.25 110 GLY A CA 1
ATOM 830 C C . GLY A 1 110 ? 5.361 12.845 -10.199 1.00 97.25 110 GLY A C 1
ATOM 831 O O . GLY A 1 110 ? 6.137 13.527 -10.868 1.00 97.25 110 GLY A O 1
ATOM 832 N N . GLU A 1 111 ? 5.619 12.525 -8.926 1.00 97.12 111 GLU A N 1
ATOM 833 C CA . GLU A 1 111 ? 6.878 12.885 -8.259 1.00 97.12 111 GLU A CA 1
ATOM 834 C C . GLU A 1 111 ? 8.086 12.244 -8.945 1.00 97.12 111 GLU A C 1
ATOM 836 O O . GLU A 1 111 ? 9.063 12.938 -9.239 1.00 97.12 111 GLU A O 1
ATOM 841 N N . LEU A 1 112 ? 8.021 10.933 -9.197 1.00 97.31 112 LEU A N 1
ATOM 842 C CA . LEU A 1 112 ? 9.129 10.175 -9.775 1.00 97.31 112 LEU A CA 1
ATOM 843 C C . LEU A 1 112 ? 9.494 10.696 -11.167 1.00 97.31 112 LEU A C 1
ATOM 845 O O . LEU A 1 112 ? 10.672 10.933 -11.435 1.00 97.31 112 LEU A O 1
ATOM 849 N N . HIS A 1 113 ? 8.499 10.981 -12.011 1.00 96.88 113 HIS A N 1
ATOM 850 C CA . HIS A 1 113 ? 8.732 11.600 -13.319 1.00 96.88 113 HIS A CA 1
ATOM 851 C C . HIS A 1 113 ? 9.269 13.013 -13.217 1.00 96.88 113 HIS A C 1
ATOM 853 O O . HIS A 1 113 ? 10.249 13.345 -13.884 1.00 96.88 113 HIS A O 1
ATOM 859 N N . LYS A 1 114 ? 8.653 13.855 -12.379 1.00 96.56 114 LYS A N 1
ATOM 860 C CA . LYS A 1 114 ? 9.056 15.258 -12.265 1.00 96.56 114 LYS A CA 1
ATOM 861 C C . LYS A 1 114 ? 10.502 15.391 -11.801 1.00 96.56 114 LYS A C 1
ATOM 863 O O . LYS A 1 114 ? 11.223 16.264 -12.286 1.00 96.56 114 LYS A O 1
ATOM 868 N N . ASN A 1 115 ? 10.909 14.545 -10.861 1.00 95.50 115 ASN A N 1
ATOM 869 C CA . ASN A 1 115 ? 12.232 14.611 -10.257 1.00 95.50 115 ASN A CA 1
ATOM 870 C C . ASN A 1 115 ? 13.258 13.728 -10.982 1.00 95.50 115 ASN A C 1
ATOM 872 O O . ASN A 1 115 ? 14.460 13.923 -10.790 1.00 95.50 115 ASN A O 1
ATOM 876 N N . GLY A 1 116 ? 12.821 12.794 -11.833 1.00 96.06 116 GLY A N 1
ATOM 877 C CA . GLY A 1 116 ? 13.682 11.769 -12.424 1.00 96.06 116 GLY A CA 1
ATOM 878 C C . GLY A 1 116 ? 14.311 10.897 -11.339 1.00 96.06 116 GLY A C 1
ATOM 879 O O . GLY A 1 116 ? 15.532 10.810 -11.254 1.00 96.06 116 GLY A O 1
ATOM 880 N N . THR A 1 117 ? 13.489 10.339 -10.450 1.00 95.56 117 THR A N 1
ATOM 881 C CA . THR A 1 117 ? 13.933 9.499 -9.325 1.00 95.56 117 THR A CA 1
ATOM 882 C C . THR A 1 117 ? 13.155 8.187 -9.280 1.00 95.56 117 THR A C 1
ATOM 884 O O . THR A 1 117 ? 12.107 8.056 -9.902 1.00 95.56 117 THR A O 1
ATOM 887 N N . ILE A 1 118 ? 13.637 7.233 -8.486 1.00 96.75 118 ILE A N 1
ATOM 888 C CA . ILE A 1 118 ? 12.933 5.985 -8.148 1.00 96.75 118 ILE A CA 1
ATOM 889 C C . ILE A 1 118 ? 12.333 6.062 -6.732 1.00 96.75 118 ILE A C 1
ATOM 891 O O . ILE A 1 118 ? 12.689 6.964 -5.965 1.00 96.75 118 ILE A O 1
ATOM 895 N N . PRO A 1 119 ? 11.426 5.144 -6.344 1.00 96.12 119 PRO A N 1
ATOM 896 C CA . PRO A 1 119 ? 10.863 5.124 -4.998 1.00 96.12 119 PRO A CA 1
ATOM 897 C C . PRO A 1 119 ? 11.941 5.038 -3.914 1.00 96.12 119 PRO A C 1
ATOM 899 O O . PRO A 1 119 ? 12.947 4.347 -4.070 1.00 96.12 119 PRO A O 1
ATOM 902 N N . GLY A 1 120 ? 11.681 5.660 -2.761 1.00 94.38 120 GLY A N 1
ATOM 903 C CA . GLY A 1 120 ? 12.598 5.647 -1.616 1.00 94.38 120 GLY A CA 1
ATOM 904 C C . GLY A 1 120 ? 13.075 4.252 -1.208 1.00 94.38 120 GLY A C 1
ATOM 905 O O . GLY A 1 120 ? 14.257 4.069 -0.921 1.00 94.38 120 GLY A O 1
ATOM 906 N N . VAL A 1 121 ? 12.188 3.249 -1.248 1.00 92.94 121 VAL A N 1
ATOM 907 C CA . VAL A 1 121 ? 12.535 1.860 -0.901 1.00 92.94 121 VAL A CA 1
ATOM 908 C C . VAL A 1 121 ? 13.643 1.294 -1.797 1.00 92.94 121 VAL A C 1
ATOM 910 O O . VAL A 1 121 ? 14.536 0.606 -1.306 1.00 92.94 121 VAL A O 1
ATOM 913 N N . SER A 1 122 ? 13.658 1.665 -3.080 1.00 95.19 122 SER A N 1
ATOM 914 C CA . SER A 1 122 ? 14.695 1.296 -4.053 1.00 95.19 122 SER A CA 1
ATOM 915 C C . SER A 1 122 ? 16.008 2.064 -3.854 1.00 95.19 122 SER A C 1
ATOM 917 O O . SER A 1 122 ? 17.017 1.750 -4.477 1.00 95.19 122 SER A O 1
ATOM 919 N N . MET A 1 123 ? 16.021 3.044 -2.947 1.00 92.62 123 MET A N 1
ATOM 920 C CA . MET A 1 123 ? 17.211 3.745 -2.454 1.00 92.62 123 MET A CA 1
ATOM 921 C C . MET A 1 123 ? 17.567 3.350 -1.008 1.00 92.62 123 MET A C 1
ATOM 923 O O . MET A 1 123 ? 18.482 3.919 -0.419 1.00 92.62 123 MET A O 1
ATOM 927 N N . GLY A 1 124 ? 16.858 2.378 -0.419 1.00 90.44 124 GLY A N 1
ATOM 928 C CA . GLY A 1 124 ? 17.087 1.924 0.956 1.00 90.44 124 GLY A CA 1
ATOM 929 C C . GLY A 1 124 ? 16.560 2.866 2.043 1.00 90.44 124 GLY A C 1
ATOM 930 O O . GLY A 1 124 ? 16.975 2.740 3.191 1.00 90.44 124 GLY A O 1
ATOM 931 N N . ILE A 1 125 ? 15.655 3.793 1.709 1.00 91.44 125 ILE A N 1
ATOM 932 C CA . ILE A 1 125 ? 15.037 4.729 2.660 1.00 91.44 125 ILE A CA 1
ATOM 933 C C . ILE A 1 125 ? 13.509 4.595 2.667 1.00 91.44 125 ILE A C 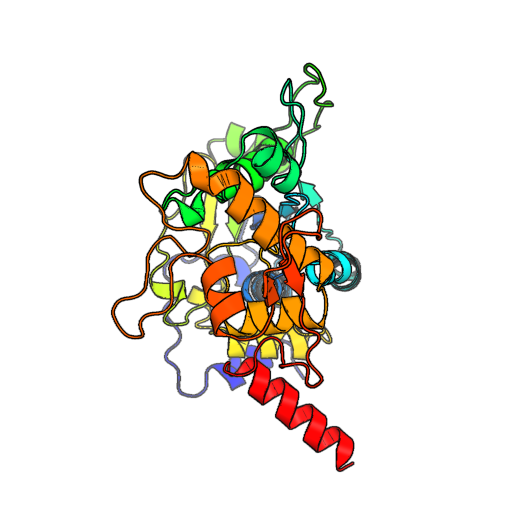1
ATOM 935 O O . ILE A 1 125 ? 12.885 4.237 1.674 1.00 91.44 125 ILE A O 1
ATOM 939 N N . ALA A 1 126 ? 12.863 4.933 3.781 1.00 90.19 126 ALA A N 1
ATOM 940 C CA . ALA A 1 126 ? 11.408 4.806 3.927 1.00 90.19 126 ALA A CA 1
ATOM 941 C C . ALA A 1 126 ? 10.610 6.017 3.391 1.00 90.19 126 ALA A C 1
ATOM 943 O O . ALA A 1 126 ? 9.427 6.155 3.701 1.00 90.19 126 ALA A O 1
ATOM 944 N N . SER A 1 127 ? 11.226 6.905 2.599 1.00 92.50 127 SER A N 1
ATOM 945 C CA . SER A 1 127 ? 10.636 8.202 2.225 1.00 92.50 127 SER A CA 1
ATOM 946 C C . SER A 1 127 ? 9.298 8.080 1.495 1.00 92.50 127 SER A C 1
ATOM 948 O O . SER A 1 127 ? 8.391 8.859 1.780 1.00 92.50 127 SER A O 1
ATOM 950 N N . CYS A 1 128 ? 9.133 7.082 0.617 1.00 91.69 128 CYS A N 1
ATOM 951 C CA . CYS A 1 128 ? 7.868 6.865 -0.084 1.00 91.69 128 CYS A CA 1
ATOM 952 C C . CYS A 1 128 ? 6.738 6.503 0.891 1.00 91.69 128 CYS A C 1
ATOM 954 O O . CYS A 1 128 ? 5.688 7.133 0.866 1.00 91.69 128 CYS A O 1
ATOM 956 N N . SER A 1 129 ? 6.968 5.562 1.810 1.00 92.25 129 SER A N 1
ATOM 957 C CA . SER A 1 129 ? 5.967 5.165 2.808 1.00 92.25 129 SER A CA 1
ATOM 958 C C . SER A 1 129 ? 5.686 6.274 3.822 1.00 92.25 129 SER A C 1
ATOM 960 O O . SER A 1 129 ? 4.541 6.458 4.223 1.00 92.25 129 SER A O 1
ATOM 962 N N . ILE A 1 130 ? 6.701 7.043 4.224 1.00 93.31 130 ILE A N 1
ATOM 963 C CA . ILE A 1 130 ? 6.525 8.159 5.159 1.00 93.31 130 ILE A CA 1
ATOM 964 C C . ILE A 1 130 ? 5.701 9.267 4.500 1.00 93.31 130 ILE A C 1
ATOM 966 O O . ILE A 1 130 ? 4.620 9.587 4.980 1.00 93.31 130 ILE A O 1
ATOM 970 N N . LYS A 1 131 ? 6.163 9.820 3.373 1.00 95.00 131 LYS A N 1
ATOM 971 C CA . LYS A 1 131 ? 5.511 10.960 2.712 1.00 95.00 131 LYS A CA 1
ATOM 972 C C . LYS A 1 131 ? 4.115 10.614 2.197 1.00 95.00 131 LYS A C 1
ATOM 974 O O . LYS A 1 131 ? 3.182 11.379 2.422 1.00 95.00 131 LYS A O 1
ATOM 979 N N . TRP A 1 132 ? 3.983 9.481 1.510 1.00 96.12 132 TRP A N 1
ATOM 980 C CA . TRP A 1 132 ? 2.774 9.156 0.754 1.00 96.12 132 TRP A CA 1
ATOM 981 C C . TRP A 1 132 ? 1.771 8.307 1.522 1.00 96.12 132 TRP A C 1
ATOM 983 O O . TRP A 1 132 ? 0.614 8.269 1.125 1.00 96.12 132 TRP A O 1
ATOM 993 N N . LYS A 1 133 ? 2.183 7.643 2.613 1.00 95.25 133 LYS A N 1
ATOM 994 C CA . LYS A 1 133 ? 1.271 6.828 3.431 1.00 95.25 133 LYS A CA 1
ATOM 995 C C . LYS A 1 133 ? 1.077 7.400 4.824 1.00 95.25 133 LYS A C 1
ATOM 997 O O . LYS A 1 133 ? -0.021 7.824 5.163 1.00 95.25 133 LYS A O 1
ATOM 1002 N N . GLN A 1 134 ? 2.143 7.469 5.618 1.00 94.44 134 GLN A N 1
ATOM 1003 C CA . GLN A 1 134 ? 2.035 7.914 7.010 1.00 94.44 134 GLN A CA 1
ATOM 1004 C C . GLN A 1 134 ? 1.599 9.377 7.103 1.00 94.44 134 GLN A C 1
ATOM 1006 O O . GLN A 1 134 ? 0.602 9.678 7.745 1.00 94.44 134 GLN A O 1
ATOM 1011 N N . THR A 1 135 ? 2.304 10.281 6.426 1.00 95.00 135 THR A N 1
ATOM 1012 C CA . THR A 1 135 ? 2.005 11.715 6.462 1.00 95.00 135 THR A CA 1
ATOM 1013 C C . THR A 1 135 ? 0.650 12.033 5.835 1.00 95.00 135 THR A C 1
ATOM 1015 O O . THR A 1 135 ? -0.052 12.887 6.364 1.00 95.00 135 THR A O 1
ATOM 1018 N N . ALA A 1 136 ? 0.257 11.345 4.757 1.00 96.38 136 ALA A N 1
ATOM 1019 C CA . ALA A 1 136 ? -1.069 11.508 4.156 1.00 96.38 136 ALA A CA 1
ATOM 1020 C C . ALA A 1 136 ? -2.180 11.196 5.172 1.00 96.38 136 ALA A C 1
ATOM 1022 O O . ALA A 1 136 ? -3.004 12.059 5.458 1.00 96.38 136 ALA A O 1
ATOM 1023 N N . ILE A 1 137 ? -2.130 10.018 5.804 1.00 97.12 137 ILE A N 1
ATOM 1024 C CA . ILE A 1 137 ? -3.094 9.620 6.842 1.00 97.12 137 ILE A CA 1
ATOM 1025 C C . ILE A 1 137 ? -3.032 10.562 8.049 1.00 97.12 137 ILE A C 1
ATOM 1027 O O . ILE A 1 137 ? -4.061 10.988 8.558 1.00 97.12 137 ILE A O 1
ATOM 1031 N N . HIS A 1 138 ? -1.837 10.928 8.517 1.00 95.69 138 HIS A N 1
ATOM 1032 C CA . HIS A 1 138 ? -1.706 11.810 9.678 1.00 95.69 138 HIS A CA 1
ATOM 1033 C C . HIS A 1 138 ? -2.269 13.212 9.414 1.00 95.69 138 HIS A C 1
ATOM 1035 O O . HIS A 1 138 ? -2.799 13.819 10.338 1.00 95.69 138 HIS A O 1
ATOM 1041 N N . ASN A 1 139 ? -2.160 13.731 8.188 1.00 95.75 139 ASN A N 1
ATOM 1042 C CA . ASN A 1 139 ? -2.771 15.009 7.819 1.00 95.75 139 ASN A CA 1
ATOM 1043 C C . ASN A 1 139 ? -4.299 14.909 7.764 1.00 95.75 139 ASN A C 1
ATOM 1045 O O . ASN A 1 139 ? -4.967 15.834 8.215 1.00 95.75 139 ASN A O 1
ATOM 1049 N N . GLU A 1 140 ? -4.829 13.791 7.261 1.00 96.62 140 GLU A N 1
ATOM 1050 C CA . GLU A 1 140 ? -6.269 13.509 7.261 1.00 96.62 140 GLU A CA 1
ATOM 1051 C C . GLU A 1 140 ? -6.825 13.495 8.689 1.00 96.62 140 GLU A C 1
ATOM 1053 O O . GLU A 1 140 ? -7.797 14.178 8.987 1.00 96.62 140 GLU A O 1
ATOM 1058 N N . ILE A 1 141 ? -6.140 12.802 9.605 1.00 97.56 141 ILE A N 1
ATOM 1059 C CA . ILE A 1 141 ? -6.548 12.707 11.012 1.00 97.56 141 ILE A CA 1
ATOM 1060 C C . ILE A 1 141 ? -6.412 14.054 11.730 1.00 97.56 141 ILE A C 1
ATOM 1062 O O . ILE A 1 141 ? -7.299 14.435 12.488 1.00 97.56 141 ILE A O 1
ATOM 1066 N N . ARG A 1 142 ? -5.309 14.784 11.521 1.00 96.62 142 ARG A N 1
ATOM 1067 C CA . ARG A 1 142 ? -5.067 16.065 12.209 1.00 96.62 142 ARG A CA 1
ATOM 1068 C C . ARG A 1 142 ? -6.001 17.179 11.757 1.00 96.62 142 ARG A C 1
ATOM 1070 O O . ARG A 1 142 ? -6.231 18.111 12.519 1.00 96.62 142 ARG A O 1
ATOM 1077 N N . GLY A 1 143 ? -6.480 17.108 10.520 1.00 95.94 143 GLY A N 1
ATOM 1078 C CA . GLY A 1 143 ? -7.064 18.263 9.861 1.00 95.94 143 GLY A CA 1
ATOM 1079 C C . GLY A 1 143 ? -5.991 19.296 9.519 1.00 95.94 143 GLY A C 1
ATOM 1080 O O . GLY A 1 143 ? -4.927 19.385 10.135 1.00 95.94 143 GLY A O 1
ATOM 1081 N N . MET A 1 144 ? -6.235 20.064 8.466 1.00 95.00 144 MET A N 1
ATOM 1082 C CA . MET A 1 144 ? -5.279 21.038 7.945 1.00 95.00 144 MET A CA 1
ATOM 1083 C C . MET A 1 144 ? -6.049 22.215 7.353 1.00 95.00 144 MET A C 1
ATOM 1085 O O . MET A 1 144 ? -6.989 21.988 6.597 1.00 95.00 144 MET A O 1
ATOM 1089 N N . PRO A 1 145 ? -5.642 23.473 7.586 1.00 94.56 145 PRO A N 1
ATOM 1090 C CA . PRO A 1 145 ? -6.227 24.590 6.862 1.00 94.56 145 PRO A CA 1
ATOM 1091 C C . PRO A 1 145 ? -5.826 24.545 5.382 1.00 94.56 145 PRO A C 1
ATOM 1093 O O . PRO A 1 145 ? -4.754 24.023 5.011 1.00 94.56 145 PRO A O 1
ATOM 1096 N N . ALA A 1 146 ? -6.675 25.155 4.552 1.00 94.88 146 ALA A N 1
ATOM 1097 C CA . ALA A 1 146 ? -6.379 25.385 3.146 1.00 94.88 146 ALA A CA 1
ATOM 1098 C C . ALA A 1 146 ? -5.063 26.168 3.005 1.00 94.88 146 ALA A C 1
ATOM 1100 O O . ALA A 1 146 ? -4.806 27.125 3.739 1.00 94.88 146 ALA A O 1
ATOM 1101 N N . LYS A 1 147 ? -4.195 25.738 2.085 1.00 95.81 147 LYS A N 1
ATOM 1102 C CA . LYS A 1 147 ? -2.914 26.405 1.822 1.00 95.81 147 LYS A CA 1
ATOM 1103 C C . LYS A 1 147 ? -2.435 26.107 0.409 1.00 95.81 147 LYS A C 1
ATOM 1105 O O . LYS A 1 147 ? -2.171 24.951 0.077 1.00 95.81 147 LYS A O 1
ATOM 1110 N N . GLY A 1 148 ? -2.225 27.148 -0.394 1.00 92.38 148 GLY A N 1
ATOM 1111 C CA . GLY A 1 148 ? -1.841 26.976 -1.796 1.00 92.38 148 GLY A CA 1
ATOM 1112 C C . GLY A 1 148 ? -2.872 26.110 -2.521 1.00 92.38 148 GLY A C 1
ATOM 1113 O O . GLY A 1 148 ? -4.059 26.412 -2.475 1.00 92.38 148 GLY A O 1
ATOM 1114 N N . ARG A 1 149 ? -2.427 25.007 -3.133 1.00 88.69 149 ARG A N 1
ATOM 1115 C CA . ARG A 1 149 ? -3.312 24.036 -3.802 1.00 88.69 149 ARG A CA 1
ATOM 1116 C C . ARG A 1 149 ? -4.004 23.036 -2.877 1.00 88.69 149 ARG A C 1
ATOM 1118 O O . ARG A 1 149 ? -4.890 22.317 -3.328 1.00 88.69 149 ARG A O 1
ATOM 1125 N N . ARG A 1 150 ? -3.610 22.953 -1.607 1.00 93.19 150 ARG A N 1
ATOM 1126 C CA . ARG A 1 150 ? -4.197 21.996 -0.669 1.00 93.19 150 ARG A CA 1
ATOM 1127 C C . ARG A 1 150 ? -5.527 22.540 -0.118 1.00 93.19 150 ARG A C 1
ATOM 1129 O O . ARG A 1 150 ? -5.496 23.626 0.472 1.00 93.19 150 ARG A O 1
ATOM 1136 N N . PRO A 1 151 ? -6.647 21.798 -0.229 1.00 92.94 151 PRO A N 1
ATOM 1137 C CA . PRO A 1 151 ? -7.915 22.161 0.407 1.00 92.94 151 PRO A CA 1
ATOM 1138 C C . PRO A 1 151 ? -7.848 22.039 1.937 1.00 92.94 151 PRO A C 1
ATOM 1140 O O . PRO A 1 151 ? -6.901 21.477 2.490 1.00 92.94 151 PRO A O 1
ATOM 1143 N N . ALA A 1 152 ? -8.851 22.574 2.633 1.00 95.50 152 ALA A N 1
ATOM 1144 C CA . ALA A 1 152 ? -8.986 22.329 4.064 1.00 95.50 152 ALA A CA 1
ATOM 1145 C C . ALA A 1 152 ? -9.385 20.864 4.321 1.00 95.50 152 ALA A C 1
ATOM 1147 O O . ALA A 1 152 ? -10.214 20.316 3.598 1.00 95.50 152 ALA A O 1
ATOM 1148 N N . LEU A 1 153 ? -8.804 20.258 5.355 1.00 95.12 153 LEU A N 1
ATOM 1149 C CA . LEU A 1 153 ? -9.173 18.945 5.875 1.00 95.12 153 LEU A CA 1
ATOM 1150 C C . LEU A 1 153 ? -9.793 19.127 7.264 1.00 95.12 153 LEU A C 1
ATOM 1152 O O . LEU A 1 153 ? -9.181 19.818 8.085 1.00 95.12 153 LEU A O 1
ATOM 1156 N N . PRO A 1 154 ? -10.959 18.521 7.541 1.00 93.56 154 PRO A N 1
ATOM 1157 C CA . PRO A 1 154 ? -11.681 18.730 8.795 1.00 93.56 154 PRO A CA 1
ATOM 1158 C C . PRO A 1 154 ? -10.967 18.116 10.006 1.00 93.56 154 PRO A C 1
ATOM 1160 O O . PRO A 1 154 ? -11.088 18.637 11.110 1.00 93.56 154 PRO A O 1
ATOM 1163 N N . GLY A 1 155 ? -10.194 17.047 9.801 1.00 96.19 155 GLY A N 1
ATOM 1164 C CA . GLY A 1 155 ? -9.631 16.262 10.894 1.00 96.19 155 GLY A CA 1
ATOM 1165 C C . GLY A 1 155 ? -10.633 15.269 11.475 1.00 96.19 155 GLY A C 1
ATOM 1166 O O . GLY A 1 155 ? -11.837 15.332 11.227 1.00 96.19 155 GLY A O 1
ATOM 1167 N N . TRP A 1 156 ? -10.123 14.326 12.260 1.00 97.81 156 TRP A N 1
ATOM 1168 C CA . TRP A 1 156 ? -10.923 13.329 12.956 1.00 97.81 156 TRP A CA 1
ATOM 1169 C C . TRP A 1 156 ? -11.033 13.696 14.436 1.00 97.81 156 TRP A C 1
ATOM 1171 O O . TRP A 1 156 ? -10.117 13.447 15.221 1.00 97.81 156 TRP A O 1
ATOM 1181 N N . GLN A 1 157 ? -12.172 14.282 14.818 1.00 97.56 157 GLN A N 1
ATOM 1182 C CA . GLN A 1 157 ? -12.363 14.897 16.137 1.00 97.56 157 GLN A CA 1
ATOM 1183 C C . GLN A 1 157 ? -12.048 13.952 17.305 1.00 97.56 157 GLN A C 1
ATOM 1185 O O . GLN A 1 157 ? -11.352 14.349 18.231 1.00 97.56 157 GLN A O 1
ATOM 1190 N N . ALA A 1 158 ? -12.458 12.681 17.233 1.00 97.38 158 ALA A N 1
ATOM 1191 C CA . ALA A 1 158 ? -12.195 11.729 18.313 1.00 97.38 158 ALA A CA 1
ATOM 1192 C C . ALA A 1 158 ? -10.688 11.523 18.567 1.00 97.38 158 ALA A C 1
ATOM 1194 O O . ALA A 1 158 ? -10.268 11.405 19.718 1.00 97.38 158 ALA A O 1
ATOM 1195 N N . ALA A 1 159 ? -9.862 11.520 17.514 1.00 98.00 159 ALA A N 1
ATOM 1196 C CA . ALA A 1 159 ? -8.409 11.460 17.665 1.00 98.00 159 ALA A CA 1
ATOM 1197 C C . ALA A 1 159 ? -7.835 12.758 18.241 1.00 98.00 159 ALA A C 1
ATOM 1199 O O . ALA A 1 159 ? -6.965 12.701 19.106 1.00 98.00 159 ALA A O 1
ATOM 1200 N N . LEU A 1 160 ? -8.337 13.913 17.798 1.00 97.81 160 LEU A N 1
ATOM 1201 C CA . LEU A 1 160 ? -7.915 15.214 18.321 1.00 97.81 160 LEU A CA 1
ATOM 1202 C C . LEU A 1 160 ? -8.216 15.342 19.819 1.00 97.81 160 LEU A C 1
ATOM 1204 O O . LEU A 1 160 ? -7.333 15.725 20.584 1.00 97.81 160 LEU A O 1
ATOM 1208 N N . ASP A 1 161 ? -9.418 14.951 20.243 1.00 97.62 161 ASP A N 1
ATOM 1209 C CA . ASP A 1 161 ? -9.828 14.966 21.649 1.00 97.62 161 ASP A CA 1
ATOM 1210 C C . ASP A 1 161 ? -8.987 13.994 22.485 1.00 97.62 161 ASP A C 1
ATOM 1212 O O . ASP A 1 161 ? -8.562 14.330 23.589 1.00 97.62 161 ASP A O 1
ATOM 1216 N N . CYS A 1 162 ? -8.705 12.801 21.949 1.00 97.38 162 CYS A N 1
ATOM 1217 C CA . CYS A 1 162 ? -7.798 11.829 22.564 1.00 97.38 162 CYS A CA 1
ATOM 1218 C C . CYS A 1 162 ? -6.417 12.444 22.819 1.00 97.38 162 CYS A C 1
ATOM 1220 O O . CYS A 1 162 ? -5.907 12.392 23.937 1.00 97.38 162 CYS A O 1
ATOM 1222 N N . TRP A 1 163 ? -5.824 13.086 21.814 1.00 97.38 163 TRP A N 1
ATOM 1223 C CA . TRP A 1 163 ? -4.514 13.719 21.963 1.00 97.38 163 TRP A CA 1
ATOM 1224 C C . TRP A 1 163 ? -4.542 14.927 22.900 1.00 97.38 163 TRP A C 1
ATOM 1226 O O . TRP A 1 163 ? -3.591 15.128 23.652 1.00 97.38 163 TRP A O 1
ATOM 1236 N N . ALA A 1 164 ? -5.628 15.704 22.908 1.00 97.19 164 ALA A N 1
ATOM 1237 C CA . ALA A 1 164 ? -5.803 16.828 23.826 1.00 97.19 164 ALA A CA 1
ATOM 1238 C C . ALA A 1 164 ? -5.844 16.384 25.300 1.00 97.19 164 ALA A C 1
ATOM 1240 O O . ALA A 1 164 ? -5.392 17.123 26.173 1.00 97.19 164 ALA A O 1
ATOM 1241 N N . ARG A 1 165 ? -6.318 15.161 25.576 1.00 96.50 165 ARG A N 1
ATOM 1242 C CA . ARG A 1 165 ? -6.262 14.531 26.907 1.00 96.50 165 ARG A CA 1
ATOM 1243 C C . ARG A 1 165 ? -4.899 13.917 27.250 1.00 96.50 165 ARG A C 1
ATOM 1245 O O . ARG A 1 165 ? -4.733 13.378 28.339 1.00 96.50 165 ARG A O 1
ATOM 1252 N N . GLY A 1 166 ? -3.919 13.980 26.346 1.00 95.69 166 GLY A N 1
ATOM 1253 C CA . GLY A 1 166 ? -2.623 13.314 26.511 1.00 95.69 166 GLY A CA 1
ATOM 1254 C C . GLY A 1 166 ? -2.678 11.794 26.310 1.00 95.69 166 GLY A C 1
ATOM 1255 O O . GLY A 1 166 ? -1.713 11.096 26.620 1.00 95.69 166 GLY A O 1
ATOM 1256 N N . GLU A 1 167 ? -3.791 11.271 25.789 1.00 95.38 167 GLU A N 1
ATOM 1257 C CA . GLU A 1 167 ? -3.960 9.862 25.443 1.00 95.38 167 GLU A CA 1
ATOM 1258 C C . GLU A 1 167 ? -3.472 9.583 24.014 1.00 95.38 167 GLU A C 1
ATOM 1260 O O . GLU A 1 167 ? -3.261 10.483 23.198 1.00 95.38 167 GLU A O 1
ATOM 1265 N N . ARG A 1 168 ? -3.340 8.296 23.676 1.00 95.38 168 ARG A N 1
ATOM 1266 C CA . ARG A 1 168 ? -2.943 7.842 22.338 1.00 95.38 168 ARG A CA 1
ATOM 1267 C C . ARG A 1 168 ? -4.048 7.045 21.672 1.00 95.38 168 ARG A C 1
ATOM 1269 O O . ARG A 1 168 ? -4.583 6.114 22.276 1.00 95.38 168 ARG A O 1
ATOM 1276 N N . VAL A 1 169 ? -4.288 7.349 20.401 1.00 96.88 169 VAL A N 1
ATOM 1277 C CA . VAL A 1 169 ? -5.152 6.564 19.514 1.00 96.88 169 VAL A CA 1
ATOM 1278 C C . VAL A 1 169 ? -4.535 5.184 19.322 1.00 96.88 169 VAL A C 1
ATOM 1280 O O . VAL A 1 169 ? -3.331 5.061 19.080 1.00 96.88 169 VAL A O 1
ATOM 1283 N N . VAL A 1 170 ? -5.349 4.136 19.374 1.00 95.38 170 VAL A N 1
ATOM 1284 C CA . VAL A 1 170 ? -4.868 2.787 19.075 1.00 95.38 170 VAL A CA 1
ATOM 1285 C C . VAL A 1 170 ? -4.867 2.587 17.569 1.00 95.38 170 VAL A C 1
ATOM 1287 O O . VAL A 1 170 ? -5.900 2.687 16.912 1.00 95.38 170 VAL A O 1
ATOM 1290 N N . LYS A 1 171 ? -3.705 2.272 17.013 1.00 95.62 171 LYS A N 1
ATOM 1291 C CA . LYS A 1 171 ? -3.501 2.061 15.587 1.00 95.62 171 LYS A CA 1
ATOM 1292 C C . LYS A 1 171 ? -3.156 0.607 15.300 1.00 95.62 171 LYS A C 1
ATOM 1294 O O . LYS A 1 171 ? -2.056 0.138 15.593 1.00 95.62 171 LYS A O 1
ATOM 1299 N N . PHE A 1 172 ? -4.087 -0.080 14.654 1.00 95.25 172 PHE A N 1
ATOM 1300 C CA . PHE A 1 172 ? -3.912 -1.443 14.179 1.00 95.25 172 PHE A CA 1
ATOM 1301 C C . PHE A 1 172 ? -3.108 -1.475 12.875 1.00 95.25 172 PHE A C 1
ATOM 1303 O O . PHE A 1 172 ? -3.421 -0.760 11.914 1.00 95.25 172 PHE A O 1
ATOM 1310 N N . ILE A 1 173 ? -2.073 -2.317 12.841 1.00 93.44 173 ILE A N 1
ATOM 1311 C CA . ILE A 1 173 ? -1.183 -2.511 11.691 1.00 93.44 173 ILE A CA 1
ATOM 1312 C C . ILE A 1 173 ? -1.165 -3.995 11.312 1.00 93.44 173 ILE A C 1
ATOM 1314 O O . ILE A 1 173 ? -0.791 -4.850 12.117 1.00 93.44 173 ILE A O 1
ATOM 1318 N N . GLY A 1 174 ? -1.537 -4.287 10.063 1.00 91.94 174 GLY A N 1
ATOM 1319 C CA . GLY A 1 174 ? -1.661 -5.649 9.540 1.00 91.94 174 GLY A CA 1
ATOM 1320 C C . GLY A 1 174 ? -0.315 -6.279 9.208 1.00 91.94 174 GLY A C 1
ATOM 1321 O O . GLY A 1 174 ? 0.020 -6.402 8.036 1.00 91.94 174 GLY A O 1
ATOM 1322 N N . PHE A 1 175 ? 0.461 -6.641 10.228 1.00 90.62 175 PHE A N 1
ATOM 1323 C CA . PHE A 1 175 ? 1.625 -7.511 10.072 1.00 90.62 175 PHE A CA 1
ATOM 1324 C C . PHE A 1 175 ? 1.316 -8.902 10.602 1.00 90.62 175 PHE A C 1
ATOM 1326 O O . PHE A 1 175 ? 0.918 -9.034 11.760 1.00 90.62 175 PHE A O 1
ATOM 1333 N N . ASP A 1 176 ? 1.551 -9.921 9.780 1.00 89.94 176 ASP A N 1
ATOM 1334 C CA . ASP A 1 176 ? 1.268 -11.313 10.128 1.00 89.94 176 ASP A CA 1
ATOM 1335 C C . ASP A 1 176 ? 2.313 -11.909 11.099 1.00 89.94 176 ASP A C 1
ATOM 1337 O O . ASP A 1 176 ? 3.359 -11.311 11.405 1.00 89.94 176 ASP A O 1
ATOM 1341 N N . ALA A 1 177 ? 2.000 -13.085 11.649 1.00 87.12 177 ALA A N 1
ATOM 1342 C CA . ALA A 1 177 ? 2.849 -13.837 12.574 1.00 87.12 177 ALA A CA 1
ATOM 1343 C C . ALA A 1 177 ? 3.929 -14.684 11.874 1.00 87.12 177 ALA A C 1
ATOM 1345 O O . ALA A 1 177 ? 4.736 -15.339 12.546 1.00 87.12 177 ALA A O 1
ATOM 1346 N N . GLY A 1 178 ? 3.966 -14.679 10.544 1.00 83.38 178 GLY A N 1
ATOM 1347 C CA . GLY A 1 178 ? 4.918 -15.389 9.708 1.00 83.38 178 GLY A CA 1
ATOM 1348 C C . GLY A 1 178 ? 6.330 -14.802 9.765 1.00 83.38 178 GLY A C 1
ATOM 1349 O O . GLY A 1 178 ? 6.591 -13.673 10.188 1.00 83.38 178 GLY A O 1
ATOM 1350 N N . SER A 1 179 ? 7.303 -15.598 9.323 1.00 74.25 179 SER A N 1
ATOM 1351 C CA . SER A 1 179 ? 8.737 -15.295 9.462 1.00 74.25 179 SER A CA 1
ATOM 1352 C C . SER A 1 179 ? 9.191 -14.012 8.750 1.00 74.25 179 SER A C 1
ATOM 1354 O O . SER A 1 179 ? 10.165 -13.385 9.177 1.00 74.25 179 SER A O 1
ATOM 1356 N N . LYS A 1 180 ? 8.496 -13.613 7.677 1.00 71.56 180 LYS A N 1
ATOM 1357 C CA . LYS A 1 180 ? 8.792 -12.401 6.898 1.00 71.56 180 LYS A CA 1
ATOM 1358 C C . LYS A 1 180 ? 8.450 -11.142 7.689 1.00 71.56 180 LYS A C 1
ATOM 1360 O O . LYS A 1 180 ? 9.280 -10.236 7.774 1.00 71.56 180 LYS A O 1
ATOM 1365 N N . ASP A 1 181 ? 7.273 -11.116 8.304 1.00 72.62 181 ASP A N 1
ATOM 1366 C CA . ASP A 1 181 ? 6.806 -9.957 9.051 1.00 72.62 181 ASP A CA 1
ATOM 1367 C C . ASP A 1 181 ? 7.330 -9.929 10.483 1.00 72.62 181 ASP A C 1
ATOM 1369 O O . ASP A 1 181 ? 7.565 -8.836 10.982 1.00 72.62 181 ASP A O 1
ATOM 1373 N N . ARG A 1 182 ? 7.674 -11.062 11.114 1.00 64.62 182 ARG A N 1
ATOM 1374 C CA . ARG A 1 182 ? 8.345 -11.079 12.437 1.00 64.62 182 ARG A CA 1
ATOM 1375 C C . ARG A 1 182 ? 9.588 -10.184 12.529 1.00 64.62 182 ARG A C 1
ATOM 1377 O O . ARG A 1 182 ? 9.929 -9.729 13.614 1.00 64.62 182 ARG A O 1
ATOM 1384 N N . ARG A 1 183 ? 10.264 -9.923 11.403 1.00 59.72 183 ARG A N 1
ATOM 1385 C CA . ARG A 1 183 ? 11.443 -9.039 11.322 1.00 59.72 183 ARG A CA 1
ATOM 1386 C C . ARG A 1 183 ? 11.086 -7.549 11.321 1.00 59.72 183 ARG A C 1
ATOM 1388 O O . ARG A 1 183 ? 11.952 -6.711 11.551 1.00 59.72 183 ARG A O 1
ATOM 1395 N N . ARG A 1 184 ? 9.828 -7.206 11.037 1.00 64.56 184 ARG A N 1
ATOM 1396 C CA . ARG A 1 184 ? 9.298 -5.841 11.075 1.00 64.56 184 ARG A CA 1
ATOM 1397 C C . ARG A 1 184 ? 8.852 -5.535 12.501 1.00 64.56 184 ARG A C 1
ATOM 1399 O O . ARG A 1 184 ? 7.683 -5.695 12.854 1.00 64.56 184 ARG A O 1
ATOM 1406 N N . SER A 1 185 ? 9.805 -5.128 13.327 1.00 54.53 185 SER A N 1
ATOM 1407 C CA . SER A 1 185 ? 9.562 -4.633 14.682 1.00 54.53 185 SER A CA 1
ATOM 1408 C C . SER A 1 185 ? 9.715 -3.117 14.662 1.00 54.53 185 SER A C 1
ATOM 1410 O O . SER A 1 185 ? 10.819 -2.610 14.491 1.00 54.53 185 SER A O 1
ATOM 1412 N N . GLY A 1 186 ? 8.601 -2.394 14.756 1.00 58.75 186 GLY A N 1
ATOM 1413 C CA . GLY A 1 186 ? 8.609 -0.953 15.006 1.00 58.75 186 GLY A CA 1
ATOM 1414 C C . GLY A 1 186 ? 8.480 -0.659 16.503 1.00 58.75 186 GLY A C 1
ATOM 1415 O O . GLY A 1 186 ? 8.145 -1.568 17.267 1.00 58.75 186 GLY A O 1
ATOM 1416 N N . PRO A 1 187 ? 8.699 0.595 16.935 1.00 61.50 187 PRO A N 1
ATOM 1417 C CA . PRO A 1 187 ? 8.321 1.009 18.280 1.00 61.50 187 PRO A CA 1
ATOM 1418 C C . PRO A 1 187 ? 6.832 0.713 18.520 1.00 61.50 187 PRO A C 1
ATOM 1420 O O . PRO A 1 187 ? 6.007 0.790 17.601 1.00 61.50 187 PRO A O 1
ATOM 1423 N N . THR A 1 188 ? 6.494 0.374 19.763 1.00 72.75 188 THR A N 1
ATOM 1424 C CA . THR A 1 188 ? 5.126 0.060 20.216 1.00 72.75 188 THR A CA 1
ATOM 1425 C C . THR A 1 188 ? 4.174 1.258 20.138 1.00 72.75 188 THR A C 1
ATOM 1427 O O . THR A 1 188 ? 2.989 1.119 20.410 1.00 72.75 188 THR A O 1
ATOM 1430 N N . GLY A 1 189 ? 4.664 2.429 19.734 1.00 83.50 189 GLY A N 1
ATOM 1431 C CA . GLY A 1 189 ? 3.882 3.636 19.521 1.00 83.50 189 GLY A CA 1
ATOM 1432 C C . GLY A 1 189 ? 4.764 4.874 19.376 1.00 83.50 189 GLY A C 1
ATOM 1433 O O . GLY A 1 189 ? 5.992 4.778 19.325 1.00 83.50 189 GLY A O 1
ATOM 1434 N N . ASP A 1 190 ? 4.119 6.032 19.337 1.00 88.81 190 ASP A N 1
ATOM 1435 C CA . ASP A 1 190 ? 4.718 7.360 19.447 1.00 88.81 190 ASP A CA 1
ATOM 1436 C C . ASP A 1 190 ? 3.880 8.244 20.397 1.00 88.81 190 ASP A C 1
ATOM 1438 O O . ASP A 1 190 ? 3.150 7.726 21.242 1.00 88.81 190 ASP A O 1
ATOM 1442 N N . ALA A 1 191 ? 4.020 9.571 20.319 1.00 90.88 191 ALA A N 1
ATOM 1443 C CA . ALA A 1 191 ? 3.269 10.510 21.159 1.00 90.88 191 ALA A CA 1
ATOM 1444 C C . ALA A 1 191 ? 1.753 10.538 20.872 1.00 90.88 191 ALA A C 1
ATOM 1446 O O . ALA A 1 191 ? 0.984 10.934 21.736 1.00 90.88 191 ALA A O 1
ATOM 1447 N N . HIS A 1 192 ? 1.323 10.125 19.679 1.00 94.44 192 HIS A N 1
ATOM 1448 C CA . HIS A 1 192 ? -0.066 10.183 19.216 1.00 94.44 192 HIS A CA 1
ATOM 1449 C C . HIS A 1 192 ? -0.700 8.795 19.079 1.00 94.44 192 HIS A C 1
ATOM 1451 O O . HIS A 1 192 ? -1.921 8.665 19.193 1.00 94.44 192 HIS A O 1
ATOM 1457 N N . TYR A 1 193 ? 0.110 7.765 18.818 1.00 94.31 193 TYR A N 1
ATOM 1458 C CA . TYR A 1 193 ? -0.379 6.429 18.492 1.00 94.31 193 TYR A CA 1
ATOM 1459 C C . TYR A 1 193 ? 0.224 5.349 19.379 1.00 94.31 193 TYR A C 1
ATOM 1461 O O . TYR A 1 193 ? 1.419 5.345 19.655 1.00 94.31 193 TYR A O 1
ATOM 1469 N N . GLU A 1 194 ? -0.595 4.378 19.755 1.00 92.75 194 GLU A N 1
ATOM 1470 C CA . GLU A 1 194 ? -0.154 3.079 20.256 1.00 92.75 194 GLU A CA 1
ATOM 1471 C C . GLU A 1 194 ? -0.364 2.036 19.157 1.00 92.75 194 GLU A C 1
ATOM 1473 O O . GLU A 1 194 ? -1.454 1.928 18.600 1.00 92.75 194 GLU A O 1
ATOM 1478 N N . HIS A 1 195 ? 0.683 1.300 18.792 1.00 91.75 195 HIS A N 1
ATOM 1479 C CA . HIS A 1 195 ? 0.641 0.341 17.692 1.00 91.75 195 HIS A CA 1
ATOM 1480 C C . HIS A 1 195 ? 0.258 -1.055 18.180 1.00 91.75 195 HIS A C 1
ATOM 1482 O O . HIS A 1 195 ? 0.943 -1.627 19.028 1.00 91.75 195 HIS A O 1
ATOM 1488 N N . VAL A 1 196 ? -0.767 -1.637 17.556 1.00 90.50 196 VAL A N 1
ATOM 1489 C CA . VAL A 1 196 ? -1.223 -3.007 17.823 1.00 90.50 196 VAL A CA 1
ATOM 1490 C C . VAL A 1 196 ? -1.061 -3.866 16.573 1.00 90.50 196 VAL A C 1
ATOM 1492 O O . VAL A 1 196 ? -1.495 -3.499 15.479 1.00 90.50 196 VAL A O 1
ATOM 1495 N N . TYR A 1 197 ? -0.448 -5.037 16.743 1.00 90.62 197 TYR A N 1
ATOM 1496 C CA . TYR A 1 197 ? -0.219 -6.021 15.682 1.00 90.62 197 TYR A CA 1
ATOM 1497 C C . TYR A 1 197 ? -1.105 -7.248 15.920 1.00 90.62 197 TYR A C 1
ATOM 1499 O O . TYR A 1 197 ? -0.612 -8.325 16.254 1.00 90.62 197 TYR A O 1
ATOM 1507 N N . LEU A 1 198 ? -2.421 -7.067 15.773 1.00 91.06 198 LEU A N 1
ATOM 1508 C CA . LEU A 1 198 ? -3.442 -8.045 16.173 1.00 91.06 198 LEU A CA 1
ATOM 1509 C C . LEU A 1 198 ? -3.202 -9.447 15.590 1.00 91.06 198 LEU A C 1
ATOM 1511 O O . LEU A 1 198 ? -3.286 -10.431 16.314 1.00 91.06 198 LEU A O 1
ATOM 1515 N N . LEU A 1 199 ? -2.826 -9.555 14.312 1.00 91.56 199 LEU A N 1
ATOM 1516 C CA . LEU A 1 199 ? -2.550 -10.855 13.684 1.00 91.56 199 LEU A CA 1
ATOM 1517 C C . LEU A 1 199 ? -1.418 -11.627 14.378 1.00 91.56 199 LEU A C 1
ATOM 1519 O O . LEU A 1 199 ? -1.463 -12.851 14.450 1.00 91.56 199 LEU A O 1
ATOM 1523 N N . ARG A 1 200 ? -0.419 -10.927 14.934 1.00 87.88 200 ARG A N 1
ATOM 1524 C CA . ARG A 1 200 ? 0.661 -11.556 15.709 1.00 87.88 200 ARG A CA 1
ATOM 1525 C C . ARG A 1 200 ? 0.183 -12.043 17.065 1.00 87.88 200 ARG A C 1
ATOM 1527 O O . ARG A 1 200 ? 0.607 -13.113 17.486 1.00 87.88 200 ARG A O 1
ATOM 1534 N N . GLU A 1 201 ? -0.680 -11.275 17.727 1.00 86.19 201 GLU A N 1
ATOM 1535 C CA . GLU A 1 201 ? -1.315 -11.684 18.988 1.00 86.19 201 GLU A CA 1
ATOM 1536 C C . GLU A 1 201 ? -2.217 -12.907 18.780 1.00 86.19 201 GLU A C 1
ATOM 1538 O O . GLU A 1 201 ? -2.265 -13.795 19.623 1.00 86.19 201 GLU A O 1
ATOM 1543 N N . LEU A 1 202 ? -2.859 -13.002 17.614 1.00 87.25 202 LEU A N 1
ATOM 1544 C CA . LEU A 1 202 ? -3.661 -14.155 17.202 1.00 87.25 202 LEU A CA 1
ATOM 1545 C C . LEU A 1 202 ? -2.828 -15.314 16.628 1.00 87.25 202 LEU A C 1
ATOM 1547 O O . LEU A 1 202 ? -3.384 -16.361 16.305 1.00 87.25 202 LEU A O 1
ATOM 1551 N N . GLY A 1 203 ? -1.512 -15.147 16.468 1.00 87.50 203 GLY A N 1
ATOM 1552 C CA . GLY A 1 203 ? -0.639 -16.158 15.868 1.00 87.50 203 GLY A CA 1
ATOM 1553 C C . GLY A 1 203 ? -0.951 -16.488 14.401 1.00 87.50 203 GLY A C 1
ATOM 1554 O O . GLY A 1 203 ? -0.528 -17.539 13.932 1.00 87.50 203 GLY A O 1
ATOM 1555 N N . MET A 1 204 ? -1.666 -15.615 13.687 1.00 89.06 204 MET A N 1
ATOM 1556 C CA . MET A 1 204 ? -2.106 -15.840 12.308 1.00 89.06 204 MET A CA 1
ATOM 1557 C C . MET A 1 204 ? -0.987 -15.547 11.315 1.00 89.06 204 MET A C 1
ATOM 1559 O O . MET A 1 204 ? -0.446 -14.437 11.286 1.00 89.06 204 MET A O 1
ATOM 1563 N N . ASP A 1 205 ? -0.656 -16.524 10.476 1.00 90.00 205 ASP A N 1
ATOM 1564 C CA . ASP A 1 205 ? 0.227 -16.310 9.333 1.00 90.00 205 ASP A CA 1
ATOM 1565 C C . ASP A 1 205 ? -0.544 -15.816 8.093 1.00 90.00 205 ASP A C 1
ATOM 1567 O O . ASP A 1 205 ? -1.753 -15.568 8.116 1.00 90.00 205 ASP A O 1
ATOM 1571 N N . ARG A 1 206 ? 0.180 -15.636 6.987 1.00 88.44 206 ARG A N 1
ATOM 1572 C CA . ARG A 1 206 ? -0.376 -15.139 5.727 1.00 88.44 206 ARG A CA 1
ATOM 1573 C C . ARG A 1 206 ? -1.443 -16.068 5.127 1.00 88.44 206 ARG A C 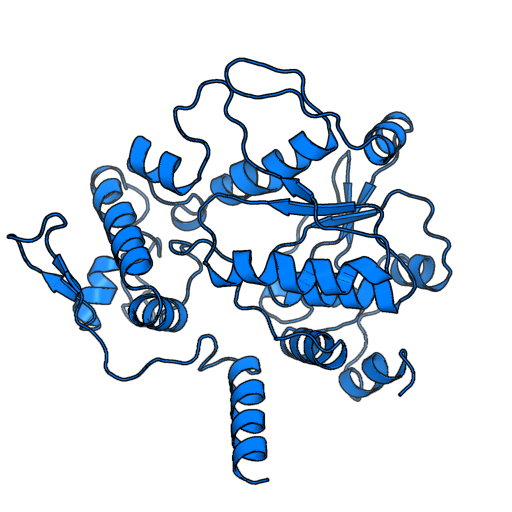1
ATOM 1575 O O . ARG A 1 206 ? -2.390 -15.580 4.508 1.00 88.44 206 ARG A O 1
ATOM 1582 N N . LEU A 1 207 ? -1.306 -17.384 5.292 1.00 88.75 207 LEU A N 1
ATOM 1583 C CA . LEU A 1 207 ? -2.275 -18.361 4.796 1.00 88.75 207 LEU A CA 1
ATOM 1584 C C . LEU A 1 207 ? -3.533 -18.364 5.670 1.00 88.75 207 LEU A C 1
ATOM 1586 O O . LEU A 1 207 ? -4.644 -18.405 5.140 1.00 88.75 207 LEU A O 1
ATOM 1590 N N . ASP A 1 208 ? -3.374 -18.238 6.987 1.00 91.25 208 ASP A N 1
ATOM 1591 C CA . ASP A 1 208 ? -4.492 -18.054 7.918 1.00 91.25 208 ASP A CA 1
ATOM 1592 C C . ASP A 1 208 ? -5.278 -16.777 7.587 1.00 91.25 208 ASP A C 1
ATOM 1594 O O . ASP A 1 208 ? -6.509 -16.794 7.543 1.00 91.25 208 ASP A O 1
ATOM 1598 N N . CYS A 1 209 ? -4.576 -15.688 7.257 1.00 93.25 209 CYS A N 1
ATOM 1599 C CA . CYS A 1 209 ? -5.198 -14.449 6.790 1.00 93.25 209 CYS A CA 1
ATOM 1600 C C . CYS A 1 209 ? -6.026 -14.669 5.516 1.00 93.25 209 CYS A C 1
ATOM 1602 O O . CYS A 1 209 ? -7.170 -14.225 5.437 1.00 93.25 209 CYS A O 1
ATOM 1604 N N . ALA A 1 210 ? -5.484 -15.386 4.530 1.00 92.44 210 ALA A N 1
ATOM 1605 C CA . ALA A 1 210 ? -6.203 -15.700 3.298 1.00 92.44 210 ALA A CA 1
ATOM 1606 C C . ALA A 1 210 ? -7.460 -16.551 3.556 1.00 92.44 210 ALA A C 1
ATOM 1608 O O . ALA A 1 210 ? -8.526 -16.251 3.016 1.00 92.44 210 ALA A O 1
ATOM 1609 N N . ARG A 1 211 ? -7.367 -17.568 4.423 1.00 91.75 211 ARG A N 1
ATOM 1610 C CA . ARG A 1 211 ? -8.513 -18.401 4.826 1.00 91.75 211 ARG A CA 1
ATOM 1611 C C . ARG A 1 211 ? -9.595 -17.595 5.540 1.00 91.75 211 ARG A C 1
ATOM 1613 O O . ARG A 1 211 ? -10.772 -17.807 5.262 1.00 91.75 211 ARG A O 1
ATOM 1620 N N . LEU A 1 212 ? -9.211 -16.662 6.413 1.00 94.06 212 LEU A N 1
ATOM 1621 C CA . LEU A 1 212 ? -10.157 -15.784 7.105 1.00 94.06 212 LEU A CA 1
ATOM 1622 C C . LEU A 1 212 ? -10.916 -14.872 6.129 1.00 94.06 212 LEU A C 1
ATOM 1624 O O . LEU A 1 212 ? -12.126 -14.703 6.248 1.00 94.06 212 LEU A O 1
ATOM 1628 N N . ILE A 1 213 ? -10.227 -14.302 5.139 1.00 95.56 213 ILE A N 1
ATOM 1629 C CA . ILE A 1 213 ? -10.877 -13.472 4.111 1.00 95.56 213 ILE A CA 1
ATOM 1630 C C . ILE A 1 213 ? -11.916 -14.295 3.345 1.00 95.56 213 ILE A C 1
ATOM 1632 O O . ILE A 1 213 ? -13.057 -13.867 3.174 1.00 95.56 213 ILE A O 1
ATOM 1636 N N . LYS A 1 214 ? -11.544 -15.517 2.957 1.00 93.06 214 LYS A N 1
ATOM 1637 C CA . LYS A 1 214 ? -12.452 -16.445 2.284 1.00 93.06 214 LYS A CA 1
ATOM 1638 C C . LYS A 1 214 ? -13.662 -16.822 3.130 1.00 93.06 214 LYS A C 1
ATOM 1640 O O . LYS A 1 214 ? -14.773 -16.847 2.609 1.00 93.06 214 LYS A O 1
ATOM 1645 N N . SER A 1 215 ? -13.468 -17.125 4.413 1.00 92.94 215 SER A N 1
ATOM 1646 C CA . SER A 1 215 ? -14.575 -17.492 5.303 1.00 92.94 215 SER A CA 1
ATOM 1647 C C . SER A 1 215 ? -15.532 -16.325 5.561 1.00 92.94 215 SER A C 1
ATOM 1649 O O . SER A 1 215 ? -16.706 -16.557 5.837 1.00 92.94 215 SER A O 1
ATOM 1651 N N . ALA A 1 216 ? -15.066 -15.083 5.397 1.00 94.94 216 ALA A N 1
ATOM 1652 C CA . ALA A 1 216 ? -15.895 -13.880 5.395 1.00 94.94 216 ALA A CA 1
ATOM 1653 C C . ALA A 1 216 ? -16.640 -13.636 4.063 1.00 94.94 216 ALA A C 1
ATOM 1655 O O . ALA A 1 216 ? -17.325 -12.624 3.932 1.00 94.94 216 ALA A O 1
ATOM 1656 N N . GLY A 1 217 ? -16.516 -14.541 3.083 1.00 94.69 217 GLY A N 1
ATOM 1657 C CA . GLY A 1 217 ? -17.171 -14.441 1.776 1.00 94.69 217 GLY A CA 1
ATOM 1658 C C . GLY A 1 217 ? -16.484 -13.486 0.796 1.00 94.69 217 GLY A C 1
ATOM 1659 O O . GLY A 1 217 ? -17.073 -13.146 -0.227 1.00 94.69 217 GLY A O 1
ATOM 1660 N N . LEU A 1 218 ? -15.254 -13.050 1.087 1.00 95.50 218 LEU A N 1
ATOM 1661 C CA . LEU A 1 218 ? -14.516 -12.096 0.262 1.00 95.50 218 LEU A CA 1
ATOM 1662 C C . LEU A 1 218 ? -13.483 -12.795 -0.639 1.00 95.50 218 LEU A C 1
ATOM 1664 O O . LEU A 1 218 ? -12.900 -13.815 -0.250 1.00 95.50 218 LEU A O 1
ATOM 1668 N N . PRO A 1 219 ? -13.201 -12.249 -1.837 1.00 94.00 219 PRO A N 1
ATOM 1669 C CA . PRO A 1 219 ? -12.076 -12.709 -2.641 1.00 94.00 219 PRO A CA 1
ATOM 1670 C C . PRO A 1 219 ? -10.751 -12.370 -1.947 1.00 94.00 219 PRO A C 1
ATOM 1672 O O . PRO A 1 219 ? -10.630 -11.346 -1.285 1.00 94.00 219 PRO A O 1
ATOM 1675 N N . ILE A 1 220 ? -9.721 -13.203 -2.109 1.00 93.06 220 ILE A N 1
ATOM 1676 C CA . ILE A 1 220 ? -8.401 -12.903 -1.534 1.00 93.06 220 ILE A CA 1
ATOM 1677 C C . ILE A 1 220 ? -7.769 -11.740 -2.324 1.00 93.06 220 ILE A C 1
ATOM 1679 O O . ILE A 1 220 ? -7.563 -11.883 -3.532 1.00 93.06 220 ILE A O 1
ATOM 1683 N N . PRO A 1 221 ? -7.413 -10.611 -1.682 1.00 92.62 221 PRO A N 1
ATOM 1684 C CA . PRO A 1 221 ? -6.816 -9.480 -2.377 1.00 92.62 221 PRO A CA 1
ATOM 1685 C C . PRO A 1 221 ? -5.393 -9.791 -2.858 1.00 92.62 221 PRO A C 1
ATOM 1687 O O . PRO A 1 221 ? -4.632 -10.563 -2.256 1.00 92.62 221 PRO A O 1
ATOM 1690 N N . LEU A 1 222 ? -4.990 -9.122 -3.938 1.00 88.06 222 LEU A N 1
ATOM 1691 C CA . LEU A 1 222 ? -3.600 -9.125 -4.383 1.00 88.06 222 LEU A CA 1
ATOM 1692 C C . LEU A 1 222 ? -2.705 -8.359 -3.399 1.00 88.06 222 LEU A C 1
ATOM 1694 O O . LEU A 1 222 ? -3.156 -7.615 -2.527 1.00 88.06 222 LEU A O 1
ATOM 1698 N N . LYS A 1 223 ? -1.389 -8.528 -3.539 1.00 85.25 223 LYS A N 1
ATOM 1699 C CA . LYS A 1 223 ? -0.422 -7.756 -2.757 1.00 85.25 223 LYS A CA 1
ATOM 1700 C C . LYS A 1 223 ? -0.608 -6.273 -3.066 1.00 85.25 223 LYS A C 1
ATOM 1702 O O . LYS A 1 223 ? -0.367 -5.845 -4.198 1.00 85.25 223 LYS A O 1
ATOM 1707 N N . SER A 1 224 ? -0.931 -5.510 -2.027 1.00 85.00 224 SER A N 1
ATOM 1708 C CA . SER A 1 224 ? -1.005 -4.055 -2.065 1.00 85.00 224 SER A CA 1
ATOM 1709 C C . SER A 1 224 ? 0.392 -3.443 -2.163 1.00 85.00 224 SER A C 1
ATOM 1711 O O . SER A 1 224 ? 1.164 -3.425 -1.194 1.00 85.00 224 SER A O 1
ATOM 1713 N N . SER A 1 225 ? 0.745 -2.966 -3.347 1.00 91.31 225 SER A N 1
ATOM 1714 C CA . SER A 1 225 ? 1.983 -2.241 -3.602 1.00 91.31 225 SER A CA 1
ATOM 1715 C C . SER A 1 225 ? 1.869 -1.452 -4.894 1.00 91.31 225 SER A C 1
ATOM 1717 O O . SER A 1 225 ? 1.250 -1.935 -5.846 1.00 91.31 225 SER A O 1
ATOM 1719 N N . CYS A 1 226 ? 2.588 -0.329 -4.975 1.00 9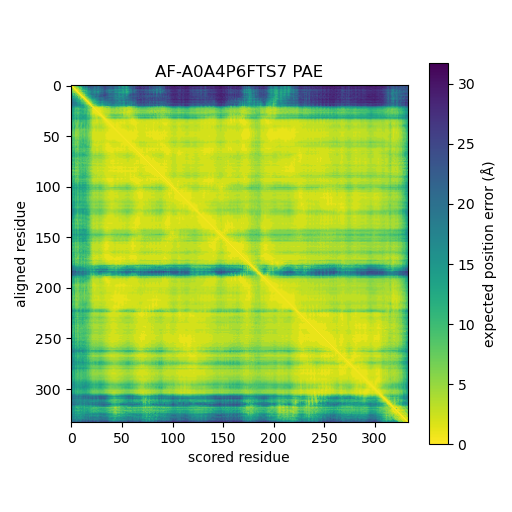6.12 226 CYS A N 1
ATOM 1720 C CA . CYS A 1 226 ? 2.719 0.400 -6.228 1.00 96.12 226 CYS A CA 1
ATOM 1721 C C . CYS A 1 226 ? 3.239 -0.513 -7.344 1.00 96.12 226 CYS A C 1
ATOM 1723 O O . CYS A 1 226 ? 4.090 -1.371 -7.086 1.00 96.12 226 CYS A O 1
ATOM 1725 N N . PHE A 1 227 ? 2.796 -0.300 -8.583 1.00 96.88 227 PHE A N 1
ATOM 1726 C CA . PHE A 1 227 ? 3.190 -1.145 -9.718 1.00 96.88 227 PHE A CA 1
ATOM 1727 C C . PHE A 1 227 ? 4.707 -1.114 -10.016 1.00 96.88 227 PHE A C 1
ATOM 1729 O O . PHE A 1 227 ? 5.241 -2.070 -10.566 1.00 96.88 227 PHE A O 1
ATOM 1736 N N . PHE A 1 228 ? 5.417 -0.075 -9.563 1.00 97.00 228 PHE A N 1
ATOM 1737 C CA . PHE A 1 228 ? 6.881 0.075 -9.624 1.00 97.00 228 PHE A CA 1
ATOM 1738 C C . PHE A 1 228 ? 7.595 -0.175 -8.280 1.00 97.00 228 PHE A C 1
ATOM 1740 O O . PHE A 1 228 ? 8.732 0.249 -8.078 1.00 97.00 228 PHE A O 1
ATOM 1747 N N . CYS A 1 229 ? 6.937 -0.775 -7.285 1.00 95.56 229 CYS A N 1
ATOM 1748 C CA . CYS A 1 229 ? 7.543 -0.948 -5.964 1.00 95.56 229 CYS A CA 1
ATOM 1749 C C . CYS A 1 229 ? 8.780 -1.857 -6.035 1.00 95.56 229 CYS A C 1
ATOM 1751 O O . CYS A 1 229 ? 8.667 -3.023 -6.407 1.00 95.56 229 CYS A O 1
ATOM 1753 N N . GLY A 1 230 ? 9.935 -1.378 -5.561 1.00 94.06 230 GLY A N 1
ATOM 1754 C CA . GLY A 1 230 ? 11.178 -2.158 -5.501 1.00 94.06 230 GLY A CA 1
ATOM 1755 C C . GLY A 1 230 ? 11.130 -3.417 -4.628 1.00 94.06 230 GLY A C 1
ATOM 1756 O O . GLY A 1 230 ? 12.012 -4.262 -4.707 1.00 94.06 230 GLY A O 1
ATOM 1757 N N . ALA A 1 231 ? 10.088 -3.588 -3.810 1.00 91.44 231 ALA A N 1
ATOM 1758 C CA . ALA A 1 231 ? 9.841 -4.821 -3.061 1.00 91.44 231 ALA A CA 1
ATOM 1759 C C . ALA A 1 231 ? 9.068 -5.883 -3.872 1.00 91.44 231 ALA A C 1
ATOM 1761 O O . ALA A 1 231 ? 8.617 -6.886 -3.302 1.00 91.44 231 ALA A O 1
ATOM 1762 N N . SER A 1 232 ? 8.850 -5.653 -5.170 1.00 92.31 232 SER A N 1
ATOM 1763 C CA . SER A 1 232 ? 8.168 -6.607 -6.044 1.00 92.31 232 SER A CA 1
ATOM 1764 C C . SER A 1 232 ? 9.060 -7.802 -6.367 1.00 92.31 232 SER A C 1
ATOM 1766 O O . SER A 1 232 ? 10.270 -7.651 -6.544 1.00 92.31 232 SER A O 1
ATOM 1768 N N . LYS A 1 233 ? 8.475 -8.998 -6.424 1.00 90.56 233 LYS A N 1
ATOM 1769 C CA . LYS A 1 233 ? 9.179 -10.229 -6.817 1.00 90.56 233 LYS A CA 1
ATOM 1770 C C . LYS A 1 233 ? 9.107 -10.440 -8.323 1.00 90.56 233 LYS A C 1
ATOM 1772 O O . LYS A 1 233 ? 8.201 -9.934 -8.969 1.00 90.56 233 LYS A O 1
ATOM 1777 N N . GLU A 1 234 ? 10.002 -11.269 -8.852 1.00 91.50 234 GLU A N 1
ATOM 1778 C CA . GLU A 1 234 ? 10.043 -11.605 -10.277 1.00 91.50 234 GLU A CA 1
ATOM 1779 C C . GLU A 1 234 ? 8.679 -12.040 -10.836 1.00 91.50 234 GLU A C 1
ATOM 1781 O O . GLU A 1 234 ? 8.206 -11.488 -11.824 1.00 91.50 234 GLU A O 1
ATOM 1786 N N . GLN A 1 235 ? 8.009 -12.974 -10.163 1.00 88.38 235 GLN A N 1
ATOM 1787 C CA . GLN A 1 235 ? 6.708 -13.467 -10.612 1.00 88.38 235 GLN A CA 1
ATOM 1788 C C . GLN A 1 235 ? 5.620 -12.390 -10.581 1.00 88.38 235 GLN A C 1
ATOM 1790 O O . GLN A 1 235 ? 4.783 -12.333 -11.476 1.00 88.38 235 GLN A O 1
ATOM 1795 N N . GLU A 1 236 ? 5.672 -11.474 -9.608 1.00 90.25 236 GLU A N 1
ATOM 1796 C CA . GLU A 1 236 ? 4.754 -10.330 -9.550 1.00 90.25 236 GLU A CA 1
ATOM 1797 C C . GLU A 1 236 ? 4.982 -9.382 -10.742 1.00 90.25 236 GLU A C 1
ATOM 1799 O O . GLU A 1 236 ? 4.038 -8.746 -11.207 1.00 90.25 236 GLU A O 1
ATOM 1804 N N . LEU A 1 237 ? 6.216 -9.299 -11.254 1.00 93.12 237 LEU A N 1
ATOM 1805 C CA . LEU A 1 237 ? 6.547 -8.521 -12.449 1.00 93.12 237 LEU A CA 1
ATOM 1806 C C . LEU A 1 237 ? 6.135 -9.224 -13.738 1.00 93.12 237 LEU A C 1
ATOM 1808 O O . LEU A 1 237 ? 5.621 -8.564 -14.632 1.00 93.12 237 LEU A O 1
ATOM 1812 N N . ARG A 1 238 ? 6.306 -10.547 -13.831 1.00 93.38 238 ARG A N 1
ATOM 1813 C CA . ARG A 1 238 ? 5.799 -11.340 -14.965 1.00 93.38 238 ARG A CA 1
ATOM 1814 C C . ARG A 1 238 ? 4.274 -11.268 -15.046 1.00 93.38 238 ARG A C 1
ATOM 1816 O O . ARG A 1 238 ? 3.725 -11.099 -16.132 1.00 93.38 238 ARG A O 1
ATOM 1823 N N . TRP A 1 239 ? 3.603 -11.319 -13.896 1.00 92.25 239 TRP A N 1
ATOM 1824 C CA . TRP A 1 239 ? 2.167 -11.086 -13.793 1.00 92.25 239 TRP A CA 1
ATOM 1825 C C . TRP A 1 239 ? 1.799 -9.671 -14.257 1.00 92.25 239 TRP A C 1
ATOM 1827 O O . TRP A 1 239 ? 0.933 -9.521 -15.116 1.00 92.25 239 TRP A O 1
ATOM 1837 N N . LEU A 1 240 ? 2.499 -8.637 -13.769 1.00 93.81 240 LEU A N 1
ATOM 1838 C CA . LEU A 1 240 ? 2.252 -7.249 -14.177 1.00 93.81 240 LEU A CA 1
ATOM 1839 C C . LEU A 1 240 ? 2.469 -7.058 -15.683 1.00 93.81 240 LEU A C 1
ATOM 1841 O O . LEU A 1 240 ? 1.654 -6.422 -16.331 1.00 93.81 240 LEU A O 1
ATOM 1845 N N . HIS A 1 241 ? 3.531 -7.637 -16.243 1.00 95.31 241 HIS A N 1
ATOM 1846 C CA . HIS A 1 241 ? 3.816 -7.607 -17.674 1.00 95.31 241 HIS A CA 1
ATOM 1847 C C . HIS A 1 241 ? 2.665 -8.194 -18.500 1.00 95.31 241 HIS A C 1
ATOM 1849 O O . HIS A 1 241 ? 2.303 -7.629 -19.527 1.00 95.31 241 HIS A O 1
ATOM 1855 N N . HIS A 1 242 ? 2.090 -9.319 -18.066 1.00 93.38 242 HIS A N 1
ATOM 1856 C CA . HIS A 1 242 ? 1.012 -9.973 -18.803 1.00 93.38 242 HIS A CA 1
ATOM 1857 C C . HIS A 1 242 ? -0.326 -9.231 -18.673 1.00 93.38 242 HIS A C 1
ATOM 1859 O O . HIS A 1 242 ? -0.959 -8.934 -19.681 1.00 93.38 242 HIS A O 1
ATOM 1865 N N . TYR A 1 243 ? -0.758 -8.936 -17.444 1.00 92.38 243 TYR A N 1
ATOM 1866 C CA . TYR A 1 243 ? -2.093 -8.387 -17.186 1.00 92.38 243 TYR A CA 1
ATOM 1867 C C . TYR A 1 243 ? -2.161 -6.861 -17.319 1.00 92.38 243 TYR A C 1
ATOM 1869 O O . TYR A 1 243 ? -3.205 -6.324 -17.675 1.00 92.38 243 TYR A O 1
ATOM 1877 N N . HIS A 1 244 ? -1.049 -6.162 -17.076 1.00 94.75 244 HIS A N 1
ATOM 1878 C CA . HIS A 1 244 ? -0.946 -4.699 -17.134 1.00 94.75 244 HIS A CA 1
ATOM 1879 C C . HIS A 1 244 ? 0.333 -4.247 -17.860 1.00 94.75 244 HIS A C 1
ATOM 1881 O O . HIS A 1 244 ? 1.174 -3.557 -17.267 1.00 94.75 244 HIS A O 1
ATOM 1887 N N . PRO A 1 245 ? 0.513 -4.600 -19.148 1.00 95.50 245 PRO A N 1
ATOM 1888 C CA . PRO A 1 245 ? 1.736 -4.293 -19.895 1.00 95.50 245 PRO A CA 1
ATOM 1889 C C . PRO A 1 245 ? 2.060 -2.792 -19.927 1.00 95.50 245 PRO A C 1
ATOM 1891 O O . PRO A 1 245 ? 3.230 -2.414 -19.922 1.00 95.50 245 PRO A O 1
ATOM 1894 N N . SER A 1 246 ? 1.049 -1.918 -19.903 1.00 96.44 246 SER A N 1
ATOM 1895 C CA . SER A 1 246 ? 1.239 -0.464 -19.819 1.00 96.44 246 SER A CA 1
ATOM 1896 C C . SER A 1 246 ? 1.870 -0.029 -18.492 1.00 96.44 246 SER A C 1
ATOM 1898 O O . SER A 1 246 ? 2.805 0.766 -18.502 1.00 96.44 246 SER A O 1
ATOM 1900 N N . LEU A 1 247 ? 1.426 -0.583 -17.358 1.00 97.44 247 LEU A N 1
ATOM 1901 C CA . LEU A 1 247 ? 2.012 -0.302 -16.041 1.00 97.44 247 LEU A CA 1
ATOM 1902 C C . LEU A 1 247 ? 3.412 -0.901 -15.906 1.00 97.44 247 LEU A C 1
ATOM 1904 O O . LEU A 1 247 ? 4.295 -0.286 -15.308 1.00 97.44 247 LEU A O 1
ATOM 1908 N N . PHE A 1 248 ? 3.635 -2.085 -16.481 1.00 97.62 248 PHE A N 1
ATOM 1909 C CA . PHE A 1 248 ? 4.968 -2.673 -16.551 1.00 97.62 248 PHE A CA 1
ATOM 1910 C C . PHE A 1 248 ? 5.927 -1.773 -17.340 1.00 97.62 248 PHE A C 1
ATOM 1912 O O . PHE A 1 248 ? 6.985 -1.415 -16.827 1.00 97.62 248 PHE A O 1
ATOM 1919 N N . ARG A 1 249 ? 5.529 -1.333 -18.543 1.00 97.69 249 ARG A N 1
ATOM 1920 C CA . ARG A 1 249 ? 6.289 -0.373 -19.359 1.00 97.69 249 ARG A CA 1
ATOM 1921 C C . ARG A 1 249 ? 6.580 0.912 -18.587 1.00 97.69 249 ARG A C 1
ATOM 1923 O O . ARG A 1 249 ? 7.726 1.348 -18.550 1.00 97.69 249 ARG A O 1
ATOM 1930 N N . GLU A 1 250 ? 5.571 1.476 -17.933 1.00 98.06 250 GLU A N 1
ATOM 1931 C CA . GLU A 1 250 ? 5.696 2.701 -17.142 1.00 98.06 250 GLU A CA 1
ATOM 1932 C C . GLU A 1 250 ? 6.723 2.561 -16.006 1.00 98.06 250 GLU A C 1
ATOM 1934 O O . GLU A 1 250 ? 7.542 3.457 -15.793 1.00 98.06 250 GLU A O 1
ATOM 1939 N N . ALA A 1 251 ? 6.757 1.418 -15.311 1.00 98.19 251 ALA A N 1
ATOM 1940 C CA . ALA A 1 251 ? 7.775 1.150 -14.295 1.00 98.19 251 ALA A CA 1
ATOM 1941 C C . ALA A 1 251 ? 9.201 1.160 -14.880 1.00 98.19 251 ALA A C 1
ATOM 1943 O O . ALA A 1 251 ? 10.109 1.732 -14.272 1.00 98.19 251 ALA A O 1
ATOM 1944 N N . LEU A 1 252 ? 9.394 0.585 -16.074 1.00 98.19 252 LEU A N 1
ATOM 1945 C CA . LEU A 1 252 ? 10.688 0.589 -16.767 1.00 98.19 252 LEU A CA 1
ATOM 1946 C C . LEU A 1 252 ? 11.092 1.990 -17.245 1.00 98.19 252 LEU A C 1
ATOM 1948 O O . LEU A 1 252 ? 12.273 2.342 -17.195 1.00 98.19 252 LEU A O 1
ATOM 1952 N N . VAL A 1 253 ? 10.129 2.810 -17.674 1.00 97.56 253 VAL A N 1
ATOM 1953 C CA . VAL A 1 253 ? 10.365 4.211 -18.054 1.00 97.56 253 VAL A CA 1
ATOM 1954 C C . VAL A 1 253 ? 10.783 5.037 -16.837 1.00 97.56 253 VAL A C 1
ATOM 1956 O O . VAL A 1 253 ? 11.761 5.782 -16.918 1.00 97.56 253 VAL A O 1
ATOM 1959 N N . ILE A 1 254 ? 10.096 4.879 -15.700 1.00 97.81 254 ILE A N 1
ATOM 1960 C CA . ILE A 1 254 ? 10.463 5.523 -14.427 1.00 97.81 254 ILE A CA 1
ATOM 1961 C C . ILE A 1 254 ? 11.898 5.160 -14.035 1.00 97.81 254 ILE A C 1
ATOM 1963 O O . ILE A 1 254 ? 12.698 6.046 -13.729 1.00 97.81 254 ILE A O 1
ATOM 1967 N N . GLU A 1 255 ? 12.236 3.869 -14.073 1.00 97.56 255 GLU A N 1
ATOM 1968 C CA . GLU A 1 255 ? 13.583 3.392 -13.765 1.00 97.56 255 GLU A CA 1
ATOM 1969 C C . GLU A 1 255 ? 14.621 4.001 -14.716 1.00 97.56 255 GLU A C 1
ATOM 1971 O O . GLU A 1 255 ? 15.587 4.609 -14.256 1.00 97.56 255 GLU A O 1
ATOM 1976 N N . THR A 1 256 ? 14.383 3.921 -16.029 1.00 95.50 256 THR A N 1
ATOM 1977 C CA . THR A 1 256 ? 15.294 4.421 -17.073 1.00 95.50 256 THR A CA 1
ATOM 1978 C C . THR A 1 256 ? 15.554 5.921 -16.932 1.00 95.50 256 THR A C 1
ATOM 1980 O O . THR A 1 256 ? 16.704 6.355 -16.980 1.00 95.50 256 THR A O 1
ATOM 1983 N N . ARG A 1 257 ? 14.510 6.729 -16.702 1.00 95.88 257 ARG A N 1
ATOM 1984 C CA . ARG A 1 257 ? 14.639 8.186 -16.515 1.00 95.88 257 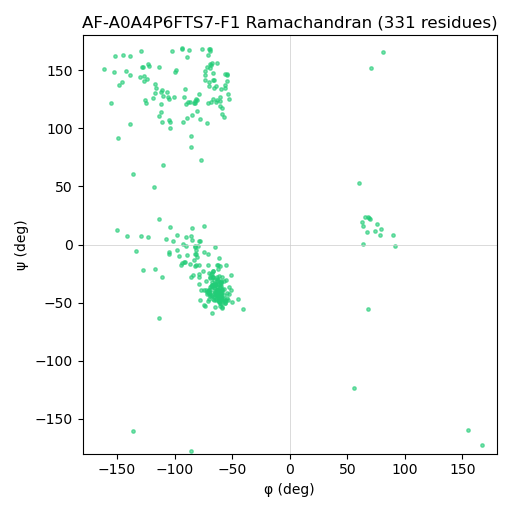ARG A CA 1
ATOM 1985 C C . ARG A 1 257 ? 15.453 8.553 -15.280 1.00 95.88 257 ARG A C 1
ATOM 1987 O O . ARG A 1 257 ? 16.103 9.597 -15.267 1.00 95.88 257 ARG A O 1
ATOM 1994 N N . ALA A 1 258 ? 15.401 7.724 -14.242 1.00 96.69 258 ALA A N 1
ATOM 1995 C CA . ALA A 1 258 ? 16.142 7.957 -13.016 1.00 96.69 258 ALA A CA 1
ATOM 1996 C C . ALA A 1 258 ? 17.623 7.568 -13.126 1.00 96.69 258 ALA A C 1
ATOM 1998 O O . ALA A 1 258 ? 18.439 8.184 -12.438 1.00 96.69 258 ALA A O 1
ATOM 1999 N N . MET A 1 259 ? 17.976 6.604 -13.991 1.00 95.38 259 MET A N 1
ATOM 2000 C CA . MET A 1 259 ? 19.331 6.036 -14.104 1.00 95.38 259 MET A CA 1
ATOM 2001 C C . MET A 1 259 ? 20.467 7.073 -14.101 1.00 95.38 259 MET A C 1
ATOM 2003 O O . MET A 1 259 ? 21.393 6.889 -13.312 1.00 95.38 259 MET A O 1
ATOM 2007 N N . PRO A 1 260 ? 20.416 8.188 -14.866 1.00 95.12 260 PRO A N 1
ATOM 2008 C CA . PRO A 1 260 ? 21.513 9.162 -14.889 1.00 95.12 260 PRO A CA 1
ATOM 2009 C C . PRO A 1 260 ? 21.800 9.838 -13.539 1.00 95.12 260 PRO A C 1
ATOM 2011 O O . PRO A 1 260 ? 22.857 10.437 -13.365 1.00 95.12 260 PRO A O 1
ATOM 2014 N N . LYS A 1 261 ? 20.858 9.784 -12.588 1.00 94.12 261 LYS A N 1
ATOM 2015 C CA . LYS A 1 261 ? 20.969 10.408 -11.260 1.00 94.12 261 LYS A CA 1
ATOM 2016 C C . LYS A 1 261 ? 21.253 9.403 -10.142 1.00 94.12 261 LYS A C 1
ATOM 2018 O O . LYS A 1 261 ? 21.446 9.814 -8.995 1.00 94.12 261 LYS A O 1
ATOM 2023 N N . LEU A 1 262 ? 21.242 8.100 -10.427 1.00 94.69 262 LEU A N 1
ATOM 2024 C CA . LEU A 1 262 ? 21.443 7.080 -9.402 1.00 94.69 262 LEU A CA 1
ATOM 2025 C C . LEU A 1 262 ? 22.935 6.882 -9.122 1.00 94.69 262 LEU A C 1
ATOM 2027 O O . LEU A 1 262 ? 23.712 6.552 -10.008 1.00 94.69 262 LEU A O 1
ATOM 2031 N N . THR A 1 263 ? 23.331 7.051 -7.859 1.00 91.19 263 THR A N 1
ATOM 2032 C CA . THR A 1 263 ? 24.724 6.852 -7.407 1.00 91.19 263 THR A CA 1
ATOM 2033 C C . THR A 1 263 ? 24.881 5.720 -6.394 1.00 91.19 263 THR A C 1
ATOM 2035 O O . THR A 1 263 ? 25.974 5.201 -6.203 1.00 91.19 263 THR A O 1
ATOM 2038 N N . LYS A 1 264 ? 23.792 5.334 -5.719 1.00 89.44 264 LYS A N 1
ATOM 2039 C CA . LYS A 1 264 ? 23.774 4.330 -4.633 1.00 89.44 264 LYS A CA 1
ATOM 2040 C C . LYS A 1 264 ? 22.825 3.159 -4.907 1.00 89.44 264 LYS A C 1
ATOM 2042 O O . LYS A 1 264 ? 22.563 2.352 -4.016 1.00 89.44 264 LYS A O 1
ATOM 2047 N N . SER A 1 265 ? 22.253 3.122 -6.105 1.00 95.06 265 SER A N 1
ATOM 2048 C CA . SER A 1 265 ? 21.253 2.157 -6.542 1.00 95.06 265 SER A CA 1
ATOM 2049 C C . SER A 1 265 ? 21.459 1.878 -8.027 1.00 95.06 265 SER A C 1
ATOM 2051 O O . SER A 1 265 ? 21.754 2.791 -8.788 1.00 95.06 265 SER A O 1
ATOM 2053 N N . GLU A 1 266 ? 21.312 0.625 -8.425 1.00 96.38 266 GLU A N 1
ATOM 2054 C CA . GLU A 1 266 ? 21.377 0.154 -9.810 1.00 96.38 266 GLU A CA 1
ATOM 2055 C C . GLU A 1 266 ? 20.000 0.197 -10.499 1.00 96.38 266 GLU A C 1
ATOM 2057 O O . GLU A 1 266 ? 19.907 -0.023 -11.704 1.00 96.38 266 GLU A O 1
ATOM 2062 N N . GLY A 1 267 ? 18.923 0.460 -9.749 1.00 97.06 267 GLY A N 1
ATOM 2063 C CA . GLY A 1 267 ? 17.552 0.468 -10.258 1.00 97.06 267 GLY A CA 1
ATOM 2064 C C . GLY A 1 267 ? 16.506 0.184 -9.178 1.00 97.06 267 GLY A C 1
ATOM 2065 O O . GLY A 1 267 ? 16.746 0.325 -7.977 1.00 97.06 267 GLY A O 1
ATOM 2066 N N . LEU A 1 268 ? 15.314 -0.235 -9.589 1.00 97.69 268 LEU A N 1
ATOM 2067 C CA . LEU A 1 268 ? 14.172 -0.497 -8.716 1.00 97.69 268 LEU A CA 1
ATOM 2068 C C . LEU A 1 268 ? 14.444 -1.619 -7.704 1.00 97.69 268 LEU A C 1
ATOM 2070 O O . LEU A 1 268 ? 13.940 -1.546 -6.582 1.00 97.69 268 LEU A O 1
ATOM 2074 N N . TRP A 1 269 ? 15.283 -2.605 -8.033 1.00 97.12 269 TRP A N 1
ATOM 2075 C CA . TRP A 1 269 ? 15.757 -3.638 -7.097 1.00 97.12 269 TRP A CA 1
ATOM 2076 C C . TRP A 1 269 ? 17.042 -3.282 -6.350 1.00 97.12 269 TRP A C 1
ATOM 2078 O O . TRP A 1 269 ? 17.533 -4.090 -5.560 1.00 97.12 269 TRP A O 1
ATOM 2088 N N . ARG A 1 270 ? 17.528 -2.052 -6.516 1.00 95.06 270 ARG A N 1
ATOM 2089 C CA . ARG A 1 270 ? 18.653 -1.443 -5.808 1.00 95.06 270 ARG A CA 1
ATOM 2090 C C . ARG A 1 270 ? 20.027 -2.034 -6.107 1.00 95.06 270 ARG A C 1
ATOM 2092 O O . ARG A 1 270 ? 20.914 -1.273 -6.460 1.00 95.06 270 ARG A O 1
ATOM 2099 N N . HIS A 1 271 ? 20.227 -3.334 -5.939 1.00 95.56 271 HIS A N 1
ATOM 2100 C CA . HIS A 1 271 ? 21.523 -3.980 -6.139 1.00 95.56 271 HIS A CA 1
ATOM 2101 C C . HIS A 1 271 ? 21.357 -5.312 -6.848 1.00 95.56 271 HIS A C 1
ATOM 2103 O O . HIS A 1 271 ? 20.393 -6.045 -6.600 1.00 95.56 271 HIS A O 1
ATOM 2109 N N . THR A 1 272 ? 22.338 -5.643 -7.676 1.00 96.44 272 THR A N 1
ATOM 2110 C CA . THR A 1 272 ? 22.471 -6.974 -8.246 1.00 96.44 272 THR A CA 1
ATOM 2111 C C . THR A 1 272 ? 22.634 -7.983 -7.118 1.00 96.44 272 THR A C 1
ATOM 2113 O O . THR A 1 272 ? 23.464 -7.841 -6.217 1.00 96.44 272 THR A O 1
ATOM 2116 N N . ARG A 1 273 ? 21.794 -9.014 -7.139 1.00 93.81 273 ARG A N 1
ATOM 2117 C CA . ARG A 1 273 ? 21.796 -10.068 -6.135 1.00 93.81 273 ARG A CA 1
ATOM 2118 C C . ARG A 1 273 ? 22.905 -11.065 -6.464 1.00 93.81 273 ARG A C 1
ATOM 2120 O O . ARG A 1 273 ? 22.830 -11.773 -7.460 1.00 93.81 273 ARG A O 1
ATOM 2127 N N . ILE A 1 274 ? 23.909 -11.148 -5.591 1.00 94.44 274 ILE A N 1
ATOM 2128 C CA . ILE A 1 274 ? 25.093 -12.006 -5.780 1.00 94.44 274 ILE A CA 1
ATOM 2129 C C . ILE A 1 274 ? 24.708 -13.485 -5.929 1.00 94.44 274 ILE A C 1
ATOM 2131 O O . ILE A 1 274 ? 25.290 -14.187 -6.745 1.00 94.44 274 ILE A O 1
ATOM 2135 N N . SER A 1 275 ? 23.717 -13.956 -5.165 1.00 93.25 275 SER A N 1
ATOM 2136 C CA . SER A 1 275 ? 23.380 -15.383 -5.081 1.00 93.25 275 SER A CA 1
ATOM 2137 C C . SER A 1 275 ? 22.903 -16.006 -6.395 1.00 93.25 275 SER A C 1
ATOM 2139 O O . SER A 1 275 ? 23.032 -17.210 -6.563 1.00 93.25 275 SER A O 1
ATOM 2141 N N . ASP A 1 276 ? 22.305 -15.219 -7.288 1.00 91.25 276 ASP A N 1
ATOM 2142 C CA . ASP A 1 276 ? 21.713 -15.716 -8.536 1.00 91.25 276 ASP A CA 1
ATOM 2143 C C . ASP A 1 276 ? 21.928 -14.784 -9.738 1.00 91.25 276 ASP A C 1
ATOM 2145 O O . ASP A 1 276 ? 21.342 -14.985 -10.798 1.00 91.25 276 ASP A O 1
ATOM 2149 N N . GLY A 1 277 ? 22.738 -13.735 -9.579 1.00 93.38 277 GLY A N 1
ATOM 2150 C CA . GLY A 1 277 ? 23.052 -12.782 -10.642 1.00 93.38 277 GLY A CA 1
ATOM 2151 C C . GLY A 1 277 ? 21.878 -11.912 -11.099 1.00 93.38 277 GLY A C 1
ATOM 2152 O O . GLY A 1 277 ? 21.997 -11.226 -12.121 1.00 93.38 277 GLY A O 1
ATOM 2153 N N . ARG A 1 278 ? 20.744 -11.910 -10.381 1.00 94.50 278 ARG A N 1
ATOM 2154 C CA . ARG A 1 278 ? 19.584 -11.085 -10.742 1.00 94.50 278 ARG A CA 1
ATOM 2155 C C . ARG A 1 278 ? 19.961 -9.603 -10.639 1.00 94.50 278 ARG A C 1
ATOM 2157 O O . ARG A 1 278 ? 20.352 -9.176 -9.550 1.00 94.50 278 ARG A O 1
ATOM 2164 N N . P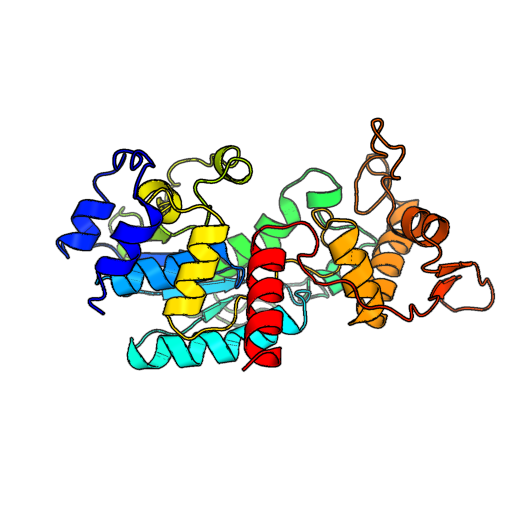RO A 1 279 ? 19.837 -8.809 -11.717 1.00 96.88 279 PRO A N 1
ATOM 2165 C CA . PRO A 1 279 ? 20.322 -7.435 -11.715 1.00 96.88 279 PRO A CA 1
ATOM 2166 C C . PRO A 1 279 ? 19.488 -6.544 -10.786 1.00 96.88 279 PRO A C 1
ATOM 2168 O O . PRO A 1 279 ? 18.315 -6.819 -10.533 1.00 96.88 279 PRO A O 1
ATOM 2171 N N . GLY A 1 280 ? 20.075 -5.449 -10.295 1.00 96.25 280 GLY A N 1
ATOM 2172 C CA . GLY A 1 280 ? 19.354 -4.436 -9.508 1.00 96.25 280 GLY A CA 1
ATOM 2173 C C . GLY A 1 280 ? 18.369 -3.590 -10.329 1.00 96.25 280 GLY A C 1
ATOM 2174 O O . GLY A 1 280 ? 17.587 -2.828 -9.759 1.00 96.25 280 GLY A O 1
ATOM 2175 N N . ASN A 1 281 ? 18.401 -3.753 -11.651 1.00 95.94 281 ASN A N 1
ATOM 2176 C CA . ASN A 1 281 ? 17.643 -3.012 -12.646 1.00 95.94 281 ASN A CA 1
ATOM 2177 C C . ASN A 1 281 ? 16.563 -3.902 -13.288 1.00 95.94 281 ASN A C 1
ATOM 2179 O O . ASN A 1 281 ? 16.868 -4.999 -13.767 1.00 95.94 281 ASN A O 1
ATOM 2183 N N . TRP A 1 282 ? 15.310 -3.446 -13.297 1.00 97.62 282 TRP A N 1
ATOM 2184 C CA . TRP A 1 282 ? 14.186 -4.180 -13.878 1.00 97.62 282 TRP A CA 1
ATOM 2185 C C . TRP A 1 282 ? 14.259 -4.248 -15.395 1.00 97.62 282 TRP A C 1
ATOM 2187 O O . TRP A 1 282 ? 13.947 -5.304 -15.933 1.00 97.62 282 TRP A O 1
ATOM 2197 N N . ARG A 1 283 ? 14.679 -3.187 -16.092 1.00 96.25 283 ARG A N 1
ATOM 2198 C CA . ARG A 1 283 ? 14.793 -3.211 -17.561 1.00 96.25 283 ARG A CA 1
ATOM 2199 C C . ARG A 1 283 ? 15.802 -4.261 -18.022 1.00 96.25 283 ARG A C 1
ATOM 2201 O O . ARG A 1 283 ? 15.459 -5.099 -18.849 1.00 96.25 283 ARG A O 1
ATOM 2208 N N . LEU A 1 284 ? 16.994 -4.286 -17.425 1.00 96.38 284 LEU A N 1
ATOM 2209 C CA . LEU A 1 284 ? 18.020 -5.291 -17.722 1.00 96.38 284 LEU A CA 1
ATOM 2210 C C . LEU A 1 284 ? 17.547 -6.708 -17.373 1.00 96.38 284 LEU A C 1
ATOM 2212 O O . LEU A 1 284 ? 17.824 -7.660 -18.100 1.00 96.38 284 LEU A O 1
ATOM 2216 N N . TRP A 1 285 ? 16.830 -6.875 -16.256 1.00 97.50 285 TRP A N 1
ATOM 2217 C CA . TRP A 1 285 ? 16.212 -8.163 -15.938 1.00 97.50 285 TRP A CA 1
ATOM 2218 C C . TRP A 1 285 ? 15.169 -8.564 -16.990 1.00 97.50 285 TRP A C 1
ATOM 2220 O O . TRP A 1 285 ? 15.178 -9.705 -17.440 1.00 97.50 285 TRP A O 1
ATOM 2230 N N . ALA A 1 286 ? 14.295 -7.642 -17.393 1.00 97.31 286 ALA A N 1
ATOM 2231 C CA . ALA A 1 286 ? 13.219 -7.890 -18.342 1.00 97.31 286 ALA A CA 1
ATOM 2232 C C . ALA A 1 286 ? 13.754 -8.251 -19.735 1.00 97.31 286 ALA A C 1
ATOM 2234 O O . ALA A 1 286 ? 13.210 -9.149 -20.374 1.00 97.31 286 ALA A O 1
ATOM 2235 N N . GLU A 1 287 ? 14.845 -7.616 -20.168 1.00 96.75 287 GLU A N 1
ATOM 2236 C CA . GLU A 1 287 ? 15.573 -7.970 -21.390 1.00 96.75 287 GLU A CA 1
ATOM 2237 C C . GLU A 1 287 ? 16.112 -9.407 -21.308 1.00 96.75 287 GLU A C 1
ATOM 2239 O O . GLU A 1 287 ? 15.785 -10.245 -22.146 1.00 96.75 287 GLU A O 1
ATOM 2244 N N . ARG A 1 288 ? 16.851 -9.740 -20.237 1.00 95.75 288 ARG A N 1
ATOM 2245 C CA . ARG A 1 288 ? 17.378 -11.101 -20.003 1.00 95.75 288 ARG A CA 1
ATOM 2246 C C . ARG A 1 288 ? 16.278 -12.157 -19.894 1.00 95.75 288 ARG A C 1
ATOM 2248 O O . ARG A 1 288 ? 16.498 -13.313 -20.241 1.00 95.75 288 ARG A O 1
ATOM 2255 N N . ALA A 1 289 ? 15.109 -11.770 -19.392 1.00 94.56 289 ALA A N 1
ATOM 2256 C CA . ALA A 1 289 ? 13.940 -12.626 -19.249 1.00 94.56 289 ALA A CA 1
ATOM 2257 C C . ALA A 1 289 ? 13.111 -12.760 -20.541 1.00 94.56 289 ALA A C 1
ATOM 2259 O O . ALA A 1 289 ? 12.102 -13.469 -20.516 1.00 94.56 289 ALA A O 1
ATOM 2260 N N . GLY A 1 290 ? 13.492 -12.082 -21.632 1.00 95.44 290 GLY A N 1
ATOM 2261 C CA . GLY A 1 290 ? 12.769 -12.099 -22.906 1.00 95.44 290 GLY A CA 1
ATOM 2262 C C . GLY A 1 290 ? 11.404 -11.403 -22.861 1.00 95.44 290 GLY A C 1
ATOM 2263 O O . GLY A 1 290 ? 10.527 -11.728 -23.657 1.00 95.44 290 GLY A O 1
ATOM 2264 N N . LEU A 1 291 ? 11.197 -10.482 -21.914 1.00 96.38 291 LEU A N 1
ATOM 2265 C CA . LEU A 1 291 ? 9.951 -9.719 -21.740 1.00 96.38 291 LEU A CA 1
ATOM 2266 C C . LEU A 1 291 ? 9.955 -8.397 -22.516 1.00 96.38 291 LEU A C 1
ATOM 2268 O O . LEU A 1 291 ? 8.915 -7.770 -22.703 1.00 96.38 291 LEU A O 1
ATOM 2272 N N . LEU A 1 292 ? 11.123 -7.959 -22.975 1.00 96.88 292 LEU A N 1
ATOM 2273 C CA . LEU A 1 292 ? 11.277 -6.822 -23.869 1.00 96.88 292 LEU A CA 1
ATOM 2274 C C . LEU A 1 292 ? 12.424 -7.074 -24.837 1.00 96.88 292 LEU A C 1
ATOM 2276 O O . LEU A 1 292 ? 13.275 -7.929 -24.595 1.00 96.88 292 LEU A O 1
ATOM 2280 N N . VAL A 1 293 ? 12.448 -6.293 -25.909 1.00 96.81 293 VAL A N 1
ATOM 2281 C CA . VAL A 1 293 ? 13.609 -6.158 -26.784 1.00 96.81 293 VAL A CA 1
ATOM 2282 C C . VAL A 1 293 ? 13.906 -4.683 -26.998 1.00 96.81 293 VAL A C 1
ATOM 2284 O O . VAL A 1 293 ? 12.986 -3.860 -27.084 1.00 96.81 293 VAL A O 1
ATOM 2287 N N . GLU A 1 294 ? 15.192 -4.363 -27.081 1.00 96.12 294 GLU A N 1
ATOM 2288 C CA . GLU A 1 294 ? 15.658 -3.030 -27.441 1.00 96.12 294 GLU A CA 1
ATOM 2289 C C . GLU A 1 294 ? 15.143 -2.655 -28.834 1.00 96.12 294 GLU A C 1
ATOM 2291 O O . GLU A 1 294 ? 15.163 -3.450 -29.777 1.00 96.12 294 GLU A O 1
ATOM 2296 N N . ASP A 1 295 ? 14.635 -1.435 -28.938 1.00 95.31 295 ASP A N 1
ATOM 2297 C CA . ASP A 1 295 ? 14.054 -0.884 -30.153 1.00 95.31 295 ASP A CA 1
ATOM 2298 C C . ASP A 1 295 ? 14.303 0.629 -30.159 1.00 95.31 295 ASP A C 1
ATOM 2300 O O . ASP A 1 295 ? 13.508 1.389 -29.600 1.00 95.31 295 ASP A O 1
ATOM 2304 N N . PRO A 1 296 ? 15.412 1.090 -30.767 1.00 93.25 296 PRO A N 1
ATOM 2305 C CA . PRO A 1 296 ? 15.754 2.509 -30.821 1.00 93.25 296 PRO A CA 1
ATOM 2306 C C . PRO A 1 296 ? 14.713 3.379 -31.536 1.00 93.25 296 PRO A C 1
ATOM 2308 O O . PRO A 1 296 ? 14.728 4.596 -31.366 1.00 93.25 296 PRO A O 1
ATOM 2311 N N . ALA A 1 297 ? 13.828 2.783 -32.344 1.00 94.75 297 ALA A N 1
ATOM 2312 C CA . ALA A 1 297 ? 12.740 3.504 -32.996 1.00 94.75 297 ALA A CA 1
ATOM 2313 C C . ALA A 1 297 ? 11.528 3.696 -32.067 1.00 94.75 297 ALA A C 1
ATOM 2315 O O . ALA A 1 297 ? 10.689 4.564 -32.320 1.00 94.75 297 ALA A O 1
ATOM 2316 N N . ALA A 1 298 ? 11.420 2.916 -30.987 1.00 92.81 298 ALA A N 1
ATOM 2317 C CA . ALA A 1 298 ? 10.366 3.080 -30.000 1.00 92.81 298 ALA A CA 1
ATOM 2318 C C . ALA A 1 298 ? 10.622 4.322 -29.119 1.00 92.81 298 ALA A C 1
ATOM 2320 O O . ALA A 1 298 ? 11.767 4.583 -28.749 1.00 92.81 298 ALA A O 1
ATOM 2321 N N . PRO A 1 299 ? 9.573 5.046 -28.676 1.00 90.81 299 PRO A N 1
ATOM 2322 C CA . PRO A 1 299 ? 9.726 6.265 -27.868 1.00 90.81 299 PRO A CA 1
ATOM 2323 C C . PRO A 1 299 ? 10.546 6.093 -26.582 1.00 90.81 299 PRO A C 1
ATOM 2325 O O . PRO A 1 299 ? 11.210 7.027 -26.140 1.00 90.81 299 PRO A O 1
ATOM 2328 N N . ASP A 1 300 ? 10.505 4.897 -25.990 1.00 92.06 300 ASP A N 1
ATOM 2329 C CA . ASP A 1 300 ? 11.212 4.569 -24.747 1.00 92.06 300 ASP A CA 1
ATOM 2330 C C . ASP A 1 300 ? 12.506 3.768 -24.988 1.00 92.06 300 ASP A C 1
ATOM 2332 O O . ASP A 1 300 ? 13.168 3.354 -24.035 1.00 92.06 300 ASP A O 1
ATOM 2336 N N . GLY A 1 301 ? 12.863 3.521 -26.255 1.00 93.50 301 GLY A N 1
ATOM 2337 C CA . GLY A 1 301 ? 14.013 2.707 -26.656 1.00 93.50 301 GLY A CA 1
ATOM 2338 C C . GLY A 1 301 ? 13.796 1.192 -26.568 1.00 93.50 301 GLY A C 1
ATOM 2339 O O . GLY A 1 301 ? 14.750 0.437 -26.720 1.00 93.50 301 GLY A O 1
ATOM 2340 N N . PHE A 1 302 ? 12.570 0.725 -26.309 1.00 96.50 302 PHE A N 1
ATOM 2341 C CA . PHE A 1 302 ? 12.237 -0.701 -26.268 1.00 96.50 302 PHE A CA 1
ATOM 2342 C C . PHE A 1 302 ? 10.773 -0.975 -26.635 1.00 96.50 302 PHE A C 1
ATOM 2344 O O . PHE A 1 302 ? 9.894 -0.108 -26.534 1.00 96.50 302 PHE A O 1
ATOM 2351 N N . ARG A 1 303 ? 10.497 -2.235 -26.985 1.00 96.81 303 ARG A N 1
ATOM 2352 C CA . ARG A 1 303 ? 9.144 -2.792 -27.119 1.00 96.81 303 ARG A CA 1
ATOM 2353 C C . ARG A 1 303 ? 8.985 -4.028 -26.238 1.00 96.81 303 ARG A C 1
ATOM 2355 O O . ARG A 1 303 ? 9.914 -4.819 -26.094 1.00 96.81 303 ARG A O 1
ATOM 2362 N N . LEU A 1 304 ? 7.804 -4.194 -25.646 1.00 96.94 304 LEU A N 1
ATOM 2363 C CA . LEU A 1 304 ? 7.485 -5.385 -24.856 1.00 96.94 304 LEU A CA 1
ATOM 2364 C C . LEU A 1 304 ? 7.262 -6.596 -25.767 1.00 96.94 304 LEU A C 1
ATOM 2366 O O . LEU A 1 304 ? 6.780 -6.452 -26.893 1.00 96.94 304 LEU A O 1
ATOM 2370 N N . VAL A 1 305 ? 7.594 -7.783 -25.264 1.00 95.31 305 VAL A N 1
ATOM 2371 C CA . VAL A 1 305 ? 7.362 -9.067 -25.932 1.00 95.31 305 VAL A CA 1
ATOM 2372 C C . VAL A 1 305 ? 6.172 -9.750 -25.255 1.00 95.31 305 VAL A C 1
ATOM 2374 O O . VAL A 1 305 ? 6.330 -10.266 -24.145 1.00 95.31 305 VAL A O 1
ATOM 2377 N N . PRO A 1 306 ? 4.981 -9.775 -25.888 1.00 90.56 306 PRO A N 1
ATOM 2378 C CA . PRO A 1 306 ? 3.802 -10.419 -25.319 1.00 90.56 306 PRO A CA 1
ATOM 2379 C C . PRO A 1 306 ? 4.071 -11.879 -24.946 1.00 90.56 306 PRO A C 1
ATOM 2381 O O . PRO A 1 306 ? 4.746 -12.602 -25.675 1.00 90.56 306 PRO A O 1
ATOM 2384 N N . GLN A 1 307 ? 3.520 -12.318 -23.816 1.00 83.25 307 GLN A N 1
ATOM 2385 C CA . GLN A 1 307 ? 3.683 -13.683 -23.312 1.00 83.25 307 GLN A CA 1
ATOM 2386 C C . GLN A 1 307 ? 2.353 -14.430 -23.405 1.00 83.25 307 GLN A C 1
ATOM 2388 O O . GLN A 1 307 ? 1.328 -13.912 -22.965 1.00 83.25 307 GLN A O 1
ATOM 2393 N N . SER A 1 308 ? 2.376 -15.655 -23.933 1.00 71.56 308 SER A N 1
ATOM 2394 C CA . SER A 1 308 ? 1.184 -16.479 -24.188 1.00 71.56 308 SER A CA 1
ATOM 2395 C C . SER A 1 308 ? 0.699 -17.298 -22.984 1.00 71.56 308 SER A C 1
ATOM 2397 O O . SER A 1 308 ? -0.263 -18.048 -23.115 1.00 71.56 308 SER A O 1
ATOM 2399 N N . ASN A 1 309 ? 1.316 -17.149 -21.806 1.00 73.31 309 ASN A N 1
ATOM 2400 C CA . ASN A 1 309 ? 0.924 -17.880 -20.601 1.00 73.31 309 ASN A CA 1
ATOM 2401 C C . ASN A 1 309 ? 0.958 -16.969 -19.355 1.00 73.31 309 ASN A C 1
ATOM 2403 O O . ASN A 1 309 ? 2.052 -16.646 -18.879 1.00 73.31 309 ASN A O 1
ATOM 2407 N N . PRO A 1 310 ? -0.196 -16.509 -18.835 1.00 68.31 310 PRO A N 1
ATOM 2408 C CA . PRO A 1 310 ? -0.231 -15.694 -17.627 1.00 68.31 310 PRO A CA 1
ATOM 2409 C C . PRO A 1 310 ? 0.224 -16.500 -16.405 1.00 68.31 310 PRO A C 1
ATOM 2411 O O . PRO A 1 310 ? -0.397 -17.518 -16.092 1.00 68.31 310 PRO A O 1
ATOM 2414 N N . PRO A 1 311 ? 1.226 -16.042 -15.636 1.00 75.44 311 PRO A N 1
ATOM 2415 C CA . PRO A 1 311 ? 1.462 -16.625 -14.323 1.00 75.44 311 PRO A CA 1
ATOM 2416 C C . PRO A 1 311 ? 0.292 -16.287 -13.385 1.00 75.44 311 PRO A C 1
ATOM 2418 O O . PRO A 1 311 ? -0.389 -15.271 -13.557 1.00 75.44 311 PRO A O 1
ATOM 2421 N N . LEU A 1 312 ? 0.076 -17.101 -12.348 1.00 70.94 312 LEU A N 1
ATOM 2422 C CA . LEU A 1 312 ? -0.718 -16.664 -11.195 1.00 70.94 312 LEU A CA 1
ATOM 2423 C C . LEU A 1 312 ? -0.003 -15.492 -10.507 1.00 70.94 312 LEU A C 1
ATOM 2425 O O . LEU A 1 312 ? 1.210 -15.343 -10.625 1.00 70.94 312 LEU A O 1
ATOM 2429 N N . HIS A 1 313 ? -0.739 -14.657 -9.768 1.00 69.31 313 HIS A N 1
ATOM 2430 C CA . HIS A 1 313 ? -0.122 -13.560 -9.004 1.00 69.31 313 HIS A CA 1
ATOM 2431 C C . HIS A 1 313 ? 0.743 -14.075 -7.841 1.00 69.31 313 HIS A C 1
ATOM 2433 O O . HIS A 1 313 ? 1.788 -13.507 -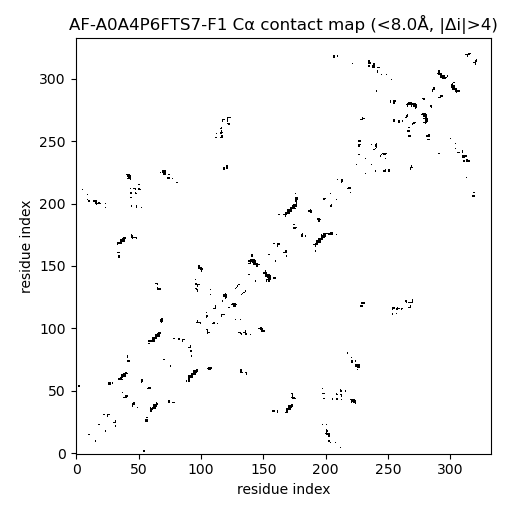7.525 1.00 69.31 313 HIS A O 1
ATOM 2439 N N . TYR A 1 314 ? 0.335 -15.208 -7.263 1.00 66.94 314 TYR A N 1
ATOM 2440 C CA . TYR A 1 314 ? 0.987 -15.885 -6.141 1.00 66.94 314 TYR A CA 1
ATOM 2441 C C . TYR A 1 314 ? 1.478 -17.297 -6.510 1.00 66.94 314 TYR A C 1
ATOM 2443 O O . TYR A 1 314 ? 1.156 -18.239 -5.796 1.00 66.94 314 TYR A O 1
ATOM 2451 N N . PRO A 1 315 ? 2.211 -17.508 -7.616 1.00 59.59 315 PRO A N 1
ATOM 2452 C CA . PRO A 1 315 ? 2.402 -18.856 -8.157 1.00 59.59 315 PRO A CA 1
ATOM 2453 C C . PRO A 1 315 ? 3.236 -19.758 -7.231 1.00 59.59 315 PRO A C 1
ATOM 2455 O O . PRO A 1 315 ? 3.013 -20.961 -7.204 1.00 59.59 315 PRO A O 1
ATOM 2458 N N . ASP A 1 316 ? 4.119 -19.157 -6.426 1.00 56.25 316 ASP A N 1
ATOM 2459 C CA . ASP A 1 316 ? 5.026 -19.840 -5.492 1.00 56.25 316 ASP A CA 1
ATOM 2460 C C . ASP A 1 316 ? 4.688 -19.532 -4.015 1.00 56.25 316 ASP A C 1
ATOM 2462 O O . ASP A 1 316 ? 5.562 -19.558 -3.145 1.00 56.25 316 ASP A O 1
ATOM 2466 N N . ASP A 1 317 ? 3.451 -19.110 -3.731 1.00 72.19 317 ASP A N 1
ATOM 2467 C CA . ASP A 1 317 ? 2.967 -18.859 -2.367 1.00 72.19 317 ASP A CA 1
ATOM 2468 C C . ASP A 1 317 ? 1.868 -19.870 -2.014 1.00 72.19 317 ASP A C 1
ATOM 2470 O O . ASP A 1 317 ? 1.125 -20.331 -2.881 1.00 72.19 317 ASP A O 1
ATOM 2474 N N . GLU A 1 318 ? 1.714 -20.174 -0.728 1.00 74.56 318 GLU A N 1
ATOM 2475 C CA . GLU A 1 318 ? 0.688 -21.096 -0.224 1.00 74.56 318 GLU A CA 1
ATOM 2476 C C . GLU A 1 318 ? -0.726 -20.625 -0.599 1.00 74.56 318 GLU A C 1
ATOM 2478 O O . GLU A 1 318 ? -1.621 -21.436 -0.831 1.00 74.56 318 GLU A O 1
ATOM 2483 N N . ILE A 1 319 ? -0.908 -19.310 -0.761 1.00 82.12 319 ILE A N 1
ATOM 2484 C CA . ILE A 1 319 ? -2.135 -18.708 -1.297 1.00 82.12 319 ILE A CA 1
ATOM 2485 C C . ILE A 1 319 ? -2.405 -19.151 -2.742 1.00 82.12 319 ILE A C 1
ATOM 2487 O O . ILE A 1 319 ? -3.549 -19.428 -3.090 1.00 82.12 319 ILE A O 1
ATOM 2491 N N . GLY A 1 320 ? -1.384 -19.224 -3.598 1.00 77.81 320 GLY A N 1
ATOM 2492 C CA . GLY A 1 320 ? -1.558 -19.689 -4.975 1.00 77.81 320 GLY A CA 1
ATOM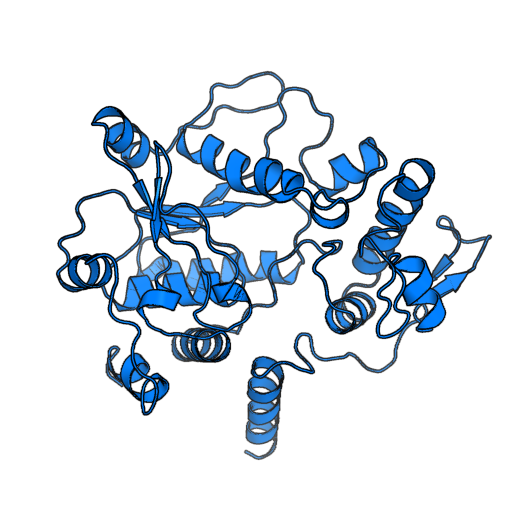 2493 C C . GLY A 1 320 ? -1.980 -21.147 -5.036 1.00 77.81 320 GLY A C 1
ATOM 2494 O O . GLY A 1 320 ? -2.883 -21.486 -5.796 1.00 77.81 320 GLY A O 1
ATOM 2495 N N . HIS A 1 321 ? -1.386 -21.993 -4.191 1.00 76.00 321 HIS A N 1
ATOM 2496 C CA . HIS A 1 321 ? -1.790 -23.393 -4.066 1.00 76.00 321 HIS A CA 1
ATOM 2497 C C . HIS A 1 321 ? -3.227 -23.533 -3.555 1.00 76.00 321 HIS A C 1
ATOM 2499 O O . HIS A 1 321 ? -3.984 -24.327 -4.111 1.00 76.00 321 HIS A O 1
ATOM 2505 N N . LEU A 1 322 ? -3.624 -22.727 -2.561 1.00 78.00 322 LEU A N 1
ATOM 2506 C CA . LEU A 1 322 ? -5.006 -22.663 -2.078 1.00 78.00 322 LEU A CA 1
ATOM 2507 C C . LEU A 1 322 ? -5.978 -22.331 -3.222 1.00 78.00 322 LEU A C 1
ATOM 2509 O O . LEU A 1 322 ? -6.941 -23.059 -3.443 1.00 78.00 322 LEU A O 1
ATOM 2513 N N . LEU A 1 323 ? -5.690 -21.278 -3.992 1.00 76.12 323 LEU A N 1
ATOM 2514 C CA . LEU A 1 323 ? -6.522 -20.854 -5.123 1.00 76.12 323 LEU A CA 1
ATOM 2515 C C . LEU A 1 323 ? -6.573 -21.908 -6.248 1.00 76.12 323 LEU A C 1
ATOM 2517 O O . LEU A 1 323 ? -7.629 -22.137 -6.840 1.00 76.12 323 LEU A O 1
ATOM 2521 N N . ALA A 1 324 ? -5.450 -22.565 -6.548 1.00 73.25 324 ALA A N 1
ATOM 2522 C CA . ALA A 1 324 ? -5.359 -23.580 -7.600 1.00 73.25 324 ALA A CA 1
ATOM 2523 C C . ALA A 1 324 ? -6.091 -24.886 -7.240 1.00 73.25 324 ALA A C 1
ATOM 2525 O O . ALA A 1 324 ? -6.755 -25.484 -8.094 1.00 73.25 324 ALA A O 1
ATOM 2526 N N . ALA A 1 325 ? -5.997 -25.324 -5.980 1.00 71.88 325 ALA A N 1
ATOM 2527 C CA . ALA A 1 325 ? -6.700 -26.508 -5.491 1.00 71.88 325 ALA A CA 1
ATOM 2528 C C . ALA A 1 325 ? -8.222 -26.338 -5.617 1.00 71.88 325 ALA A C 1
ATOM 2530 O O . ALA A 1 325 ? -8.920 -27.239 -6.074 1.00 71.88 325 ALA A O 1
ATOM 2531 N N . GLU A 1 326 ? -8.734 -25.149 -5.306 1.00 67.94 326 GLU A N 1
ATOM 2532 C CA . GLU A 1 326 ? -10.164 -24.843 -5.390 1.00 67.94 326 GLU A CA 1
ATOM 2533 C C . GLU A 1 326 ? -10.680 -24.774 -6.825 1.00 67.94 326 GLU A C 1
ATOM 2535 O O . GLU A 1 326 ? -11.740 -25.324 -7.120 1.00 67.94 326 GLU A O 1
ATOM 2540 N N . GLN A 1 327 ? -9.921 -24.167 -7.743 1.00 67.69 327 GLN A N 1
ATOM 2541 C CA . GLN A 1 327 ? -10.264 -24.203 -9.168 1.00 67.69 327 GLN A CA 1
ATOM 2542 C C . GLN A 1 327 ? -10.310 -25.633 -9.716 1.00 67.69 327 GLN A C 1
ATOM 2544 O O . GLN A 1 327 ? -11.101 -25.918 -10.611 1.00 67.69 327 GLN A O 1
ATOM 2549 N N . SER A 1 328 ? -9.472 -26.530 -9.193 1.00 68.62 328 SER A N 1
ATOM 2550 C CA . SER A 1 328 ? -9.465 -27.939 -9.596 1.00 68.62 328 SER A CA 1
ATOM 2551 C C . SER A 1 328 ? -10.690 -28.684 -9.062 1.00 68.62 328 SER A C 1
ATOM 2553 O O . SER A 1 328 ? -11.305 -29.441 -9.805 1.00 68.62 328 SER A O 1
ATOM 2555 N N . LEU A 1 329 ? -11.093 -28.417 -7.815 1.00 66.31 329 LEU A N 1
ATOM 2556 C CA . LEU A 1 329 ? -12.306 -28.985 -7.217 1.00 66.31 329 LEU A CA 1
ATOM 2557 C C . LEU A 1 329 ? -13.579 -28.505 -7.930 1.00 66.31 329 LEU A C 1
ATOM 2559 O O . LEU A 1 329 ? -14.454 -29.314 -8.207 1.00 66.31 329 LEU A O 1
ATOM 2563 N N . LEU A 1 330 ? -13.655 -27.220 -8.294 1.00 63.16 330 LEU A N 1
ATOM 2564 C CA . LEU A 1 330 ? -14.781 -26.653 -9.051 1.00 63.16 330 LEU A CA 1
ATOM 2565 C C . LEU A 1 330 ? -14.896 -27.201 -10.480 1.00 63.16 330 LEU A C 1
ATOM 2567 O O . LEU A 1 330 ? -15.987 -27.219 -11.028 1.00 63.16 330 LEU A O 1
ATOM 2571 N N . LYS A 1 331 ? -13.785 -27.616 -11.099 1.00 60.06 331 LYS A N 1
ATOM 2572 C CA . LYS A 1 331 ? -13.789 -28.256 -12.427 1.00 60.06 331 LYS A CA 1
ATOM 2573 C C . LYS A 1 331 ? -14.121 -29.750 -12.376 1.00 60.06 331 LYS A C 1
ATOM 2575 O O . LYS A 1 331 ? -14.395 -30.332 -13.420 1.00 60.06 331 LYS A O 1
ATOM 2580 N N . ALA A 1 332 ? -14.015 -30.366 -11.201 1.00 55.56 332 ALA A N 1
ATOM 2581 C CA . ALA A 1 332 ? -14.290 -31.783 -10.978 1.00 55.56 332 ALA A CA 1
ATOM 2582 C C . ALA A 1 332 ? -15.712 -32.052 -10.448 1.00 55.56 332 ALA A C 1
ATOM 2584 O O . ALA A 1 332 ? -16.109 -33.215 -10.381 1.00 55.56 332 ALA A O 1
ATOM 2585 N N . ALA A 1 333 ? -16.441 -31.000 -10.061 1.00 50.84 333 ALA A N 1
ATOM 2586 C CA . ALA A 1 333 ? -17.843 -31.021 -9.642 1.00 50.84 333 ALA A CA 1
ATOM 2587 C C . ALA A 1 333 ? -18.766 -30.642 -10.808 1.00 50.84 333 ALA A C 1
ATOM 2589 O O . ALA A 1 333 ? -19.887 -31.193 -10.854 1.00 50.84 333 ALA A O 1
#

pLDDT: mean 88.42, std 13.99, range [38.5, 98.56]

Sequence (333 aa):
MSQLDIFKSSQEGRAAAAPRTGFLDAIKAGTLDRPTMVSLGLGVDSVAMTIALIQLGHIPSAIYFADVGAERPETYAYLDVFNAWLEPHGVQITVARYLPTNAPYDTLTGELHKNGTIPGVSMGIASCSIKWKQTAIHNEIRGMPAKGRRPALPGWQAALDCWARGERVVKFIGFDAGSKDRRRSGPTGDAHYEHVYLLRELGMDRLDCARLIKSAGLPIPLKSSCFFCGASKEQELRWLHHYHPSLFREALVIETRAMPKLTKSEGLWRHTRISDGRPGNWRLWAERAGLLVEDPAAPDGFRLVPQSNPPLHYPDDEIGHLLAAEQSLLKAA

Solvent-accessible surface area (backbone atoms only — not comparable to full-atom values): 18222 Å² total; per-residue (Å²): 131,64,87,68,52,66,66,49,74,78,37,73,94,51,84,64,42,74,69,89,72,60,52,73,56,28,43,66,68,70,64,67,86,62,52,31,33,36,53,35,61,55,15,43,43,24,47,26,37,54,52,52,39,42,74,49,71,38,74,62,75,40,33,38,31,49,48,36,71,39,62,40,71,66,48,60,58,45,50,58,60,50,35,64,68,29,47,89,72,80,41,62,74,43,79,20,47,43,67,33,50,78,58,98,40,64,27,54,58,46,45,26,61,75,68,35,34,71,59,27,63,20,66,76,38,65,56,47,55,43,56,32,32,52,48,11,40,51,42,47,44,66,27,40,74,60,41,84,71,20,69,64,39,90,34,38,63,66,54,52,54,35,45,75,72,74,36,51,32,39,34,37,42,46,41,35,46,32,82,79,38,63,72,69,74,72,73,65,48,64,89,56,34,34,51,40,45,60,30,34,46,65,47,29,30,68,57,53,23,40,52,51,30,44,75,72,75,41,79,73,52,60,83,56,50,43,70,61,41,41,88,62,50,70,58,47,49,53,24,33,43,60,82,36,46,68,53,39,52,49,34,42,48,39,40,59,61,12,51,92,71,50,86,85,33,63,31,39,54,21,50,59,39,81,92,76,67,48,53,7,23,60,56,65,39,32,42,78,69,58,44,31,45,84,28,83,86,35,99,82,40,42,45,78,44,89,68,98,70,79,59,54,75,38,69,91,38,72,60,30,53,54,55,50,54,50,57,51,52,66,73,73,108

Nearest PDB structures (foldseek):
  2oq2-assembly2_D  TM=5.635E-01  e=8.500E-05  Saccharomyces cerevisiae
  2oq2-assembly1_A  TM=5.736E-01  e=2.043E-04  Saccharomyces cerevisiae
  2oq2-assembly1_B  TM=5.592E-01  e=1.818E-04  Saccharomyces cerevisiae
  6jp9-assembly1_A  TM=6.464E-01  e=6.976E-04  Methanocaldococcus jannaschii DSM 2661
  7sbc-assembly1_C  TM=5.952E-01  e=2.737E-04  Acinetobacter baumannii